Protein AF-A0A1G2EZX6-F1 (afdb_monomer_lite)

Radius of gyration: 21.03 Å; chains: 1; bounding box: 50×41×61 Å

Foldseek 3Di:
DPPDQDDPVLLLVLLLVLQDLLLAPHSVQDDPVQSLGRNQLLSQLLVCLQQNAWKKKFAQCPQPDPVSNVSRIGIFGQGPNDTDGSSLCSCVVNSVSVVVSVVDCVRMDTDDPVRQVVDPSSLSSNLSSLLSSLCSVVVPLLCNVPPQSSVFVSQQSPEPDLFKKKKKFKDAPRDTQFIFIKYFDPVQVVCPPPHHPVVVDDPLACLVDGRIDHRLNRRVVSCVVSVHQLLRIEMEMWMAGSNSHTDEDQDFAQQRLVSLVVCVVSNHFWYWYHYPSDTDIDGSVRNNVNSVCSNVVVDDD

InterPro domains:
  IPR016193 Cytidine deaminase-like [SSF53927] (149-237)
  IPR056238 YunG-like [PF24585] (11-137)

pLDDT: mean 92.95, std 7.67, range [33.09, 98.75]

Sequence (301 aa):
MTQNRIDAGILRGAIERSWCKDTCNEPNKWSKENPAGGQCVPTALVVQDFFGGKIIRLDLSKSANPRIAGVRSHYFNEIGGKRIDFSASQFSQDYFEVQQLLQNSGNVSERSREELFKSENVKARYLMLRLAVARDLSGCNPLFKNAVYRRCLLQAFQSDCEKSKFGCVARRKGREVAAGFNHKLDCFKDWCEPECIRKKITSRTESMIGCCAHAEEVALVSVRDQNIHPAECDFYVAGISENGLVLVKAEPVHSCIRCSTQFLMHHAQRIHVPCDGKWARVLIRDAVRSAKKYALGEKKV

Structure (mmCIF, N/CA/C/O backbone):
data_AF-A0A1G2EZX6-F1
#
_entry.id   AF-A0A1G2EZX6-F1
#
loop_
_atom_site.group_PDB
_atom_site.id
_atom_site.type_symbol
_atom_site.label_atom_id
_atom_site.label_alt_id
_atom_site.label_comp_id
_atom_site.label_asym_id
_atom_site.label_entity_id
_atom_site.label_seq_id
_atom_site.pdbx_PDB_ins_code
_atom_site.Cartn_x
_atom_site.Cartn_y
_atom_site.Cartn_z
_atom_site.occupancy
_atom_site.B_iso_or_equiv
_atom_site.auth_seq_id
_atom_site.auth_comp_id
_atom_site.auth_asym_id
_atom_site.auth_atom_id
_atom_site.pdbx_PDB_model_num
ATOM 1 N N . MET A 1 1 ? -3.968 16.963 -14.919 1.00 33.09 1 MET A N 1
ATOM 2 C CA . MET A 1 1 ? -5.134 16.065 -15.050 1.00 33.09 1 MET A CA 1
ATOM 3 C C . MET A 1 1 ? -5.576 15.696 -13.648 1.00 33.09 1 MET A C 1
ATOM 5 O O . MET A 1 1 ? -4.869 14.958 -12.976 1.00 33.09 1 MET A O 1
ATOM 9 N N . THR A 1 2 ? -6.663 16.293 -13.169 1.00 33.75 2 THR A N 1
ATOM 10 C CA . THR A 1 2 ? -7.310 15.953 -11.897 1.00 33.75 2 THR A CA 1
ATOM 11 C C . THR A 1 2 ? -7.811 14.518 -11.991 1.00 33.75 2 THR A C 1
ATOM 13 O O . THR A 1 2 ? -8.871 14.240 -12.540 1.00 33.75 2 THR A O 1
ATOM 16 N N . GLN A 1 3 ? -6.992 13.575 -11.540 1.00 46.78 3 GLN A N 1
ATOM 17 C CA . GLN A 1 3 ? -7.389 12.180 -11.455 1.00 46.78 3 GLN A CA 1
ATOM 18 C C . GLN A 1 3 ? -8.499 12.117 -10.404 1.00 46.78 3 GLN A C 1
ATOM 20 O O . GLN A 1 3 ? -8.245 12.455 -9.248 1.00 46.78 3 GLN A O 1
ATOM 25 N N . ASN A 1 4 ? -9.728 11.791 -10.829 1.00 55.56 4 ASN A N 1
ATOM 26 C CA . ASN A 1 4 ? -10.910 11.734 -9.967 1.00 55.56 4 ASN A CA 1
ATOM 27 C C . ASN A 1 4 ? -10.549 11.009 -8.665 1.00 55.56 4 ASN A C 1
ATOM 29 O O . ASN A 1 4 ? -10.243 9.811 -8.669 1.00 55.56 4 ASN A O 1
ATOM 33 N N . ARG A 1 5 ? -10.513 11.762 -7.560 1.00 72.75 5 ARG A N 1
ATOM 34 C CA . ARG A 1 5 ? -10.414 11.174 -6.226 1.00 72.75 5 ARG A CA 1
ATOM 35 C C . ARG A 1 5 ? -11.661 10.321 -6.035 1.00 72.75 5 ARG A C 1
ATOM 37 O O . ARG A 1 5 ? -12.751 10.733 -6.427 1.00 72.75 5 ARG A O 1
ATOM 44 N N . ILE A 1 6 ? -11.480 9.122 -5.492 1.00 88.94 6 ILE A N 1
ATOM 45 C CA . ILE A 1 6 ? -12.602 8.238 -5.189 1.00 88.94 6 ILE A CA 1
ATOM 46 C C . ILE A 1 6 ? -13.584 8.961 -4.259 1.00 88.94 6 ILE A C 1
ATOM 48 O O . ILE A 1 6 ? -13.167 9.682 -3.352 1.00 88.94 6 ILE A O 1
ATOM 52 N N . ASP A 1 7 ? -14.880 8.773 -4.489 1.00 93.50 7 ASP A N 1
ATOM 53 C CA . ASP A 1 7 ? -15.899 9.274 -3.576 1.00 93.50 7 ASP A CA 1
ATOM 54 C C . ASP A 1 7 ? -15.781 8.592 -2.199 1.00 93.50 7 ASP A C 1
ATOM 56 O O . ASP A 1 7 ? -15.514 7.389 -2.093 1.00 93.50 7 ASP A O 1
ATOM 60 N N . ALA A 1 8 ? -15.986 9.362 -1.131 1.00 94.00 8 ALA A N 1
ATOM 61 C CA . ALA A 1 8 ? -15.867 8.867 0.237 1.00 94.00 8 ALA A CA 1
ATOM 62 C C . ALA A 1 8 ? -16.911 7.788 0.560 1.00 94.00 8 ALA A C 1
ATOM 64 O O . ALA A 1 8 ? -16.597 6.845 1.286 1.00 94.00 8 ALA A O 1
ATOM 65 N N . GLY A 1 9 ? -18.121 7.887 0.002 1.00 96.44 9 GLY A N 1
ATOM 66 C CA . GLY A 1 9 ? -19.172 6.880 0.135 1.00 96.44 9 GLY A CA 1
ATOM 67 C C . GLY A 1 9 ? -18.819 5.575 -0.577 1.00 96.44 9 GLY A C 1
ATOM 68 O O . GLY A 1 9 ? -18.979 4.502 0.006 1.00 96.44 9 GLY A O 1
ATOM 69 N N . ILE A 1 10 ? -18.255 5.653 -1.788 1.00 96.62 10 ILE A N 1
ATOM 70 C CA . ILE A 1 10 ? -17.751 4.470 -2.510 1.00 96.62 10 ILE A CA 1
ATOM 71 C C . ILE A 1 10 ? -16.652 3.774 -1.699 1.00 96.62 10 ILE A C 1
ATOM 73 O O . ILE A 1 10 ? -16.716 2.557 -1.499 1.00 96.62 10 ILE A O 1
ATOM 77 N N . LEU A 1 11 ? -15.666 4.529 -1.196 1.00 97.56 11 LEU A N 1
ATOM 78 C CA . LEU A 1 11 ? -14.591 3.956 -0.382 1.00 97.56 11 LEU A CA 1
ATOM 79 C C . LEU A 1 11 ? -15.130 3.344 0.916 1.00 97.56 11 LEU A C 1
ATOM 81 O O . LEU A 1 11 ? -14.739 2.232 1.271 1.00 97.56 11 LEU A O 1
ATOM 85 N N . ARG A 1 12 ? -16.042 4.040 1.604 1.00 98.19 12 ARG A N 1
ATOM 86 C CA . ARG A 1 12 ? -16.693 3.537 2.816 1.00 98.19 12 ARG A CA 1
ATOM 87 C C . ARG A 1 12 ? -17.383 2.201 2.555 1.00 98.19 12 ARG A C 1
ATOM 89 O O . ARG A 1 12 ? -17.107 1.241 3.265 1.00 98.19 12 ARG A O 1
ATOM 96 N N . GLY A 1 13 ? -18.204 2.111 1.509 1.00 98.12 13 GLY A N 1
ATOM 97 C CA . GLY A 1 13 ? -18.896 0.870 1.162 1.00 98.12 13 GLY A CA 1
ATOM 98 C C . GLY A 1 13 ? -17.933 -0.276 0.834 1.00 98.12 13 GLY A C 1
ATOM 99 O O . GLY A 1 13 ? -18.172 -1.413 1.235 1.00 98.12 13 GLY A O 1
ATOM 100 N N . ALA A 1 14 ? -16.823 0.008 0.146 1.00 97.88 14 ALA A N 1
ATOM 101 C CA . ALA A 1 14 ? -15.796 -0.995 -0.140 1.00 97.88 14 ALA A CA 1
ATOM 102 C C . ALA A 1 14 ? -15.090 -1.495 1.130 1.00 97.88 14 ALA A C 1
ATOM 104 O O . ALA A 1 14 ? -14.822 -2.691 1.255 1.00 97.88 14 ALA A O 1
ATOM 105 N N . ILE A 1 15 ? -14.811 -0.601 2.084 1.00 98.31 15 ILE A N 1
ATOM 106 C CA . ILE A 1 15 ? -14.248 -0.949 3.395 1.00 98.31 15 ILE A CA 1
ATOM 107 C C . ILE A 1 15 ? -15.229 -1.810 4.193 1.00 98.31 15 ILE A C 1
ATOM 109 O O . ILE A 1 15 ? -14.843 -2.884 4.648 1.00 98.31 15 ILE A O 1
ATOM 113 N N . GLU A 1 16 ? -16.489 -1.387 4.306 1.00 97.88 16 GLU A N 1
ATOM 114 C CA . GLU A 1 16 ? -17.523 -2.098 5.069 1.00 97.88 16 GLU A CA 1
ATOM 115 C C . GLU A 1 16 ? -17.745 -3.525 4.535 1.00 97.88 16 GLU A C 1
ATOM 117 O O . GLU A 1 16 ? -17.804 -4.473 5.316 1.00 97.88 16 GLU A O 1
ATOM 122 N N . ARG A 1 17 ? -17.769 -3.713 3.204 1.00 97.12 17 ARG A N 1
ATOM 123 C CA . ARG A 1 17 ? -17.841 -5.046 2.568 1.00 97.12 17 ARG A CA 1
ATOM 124 C C . ARG A 1 17 ? -16.577 -5.891 2.745 1.00 97.12 17 ARG A C 1
ATOM 126 O O . ARG A 1 17 ? -16.633 -7.109 2.589 1.00 97.12 17 ARG A O 1
ATOM 133 N N . SER A 1 18 ? -15.441 -5.255 3.020 1.00 97.19 18 SER A N 1
ATOM 134 C CA . SER A 1 18 ? -14.137 -5.914 3.153 1.00 97.19 18 SER A CA 1
ATOM 135 C C . SER A 1 18 ? -13.800 -6.316 4.588 1.00 97.19 18 SER A C 1
ATOM 137 O O . SER A 1 18 ? -12.823 -7.037 4.796 1.00 97.19 18 SER A O 1
ATOM 139 N N . TRP A 1 19 ? -14.568 -5.863 5.580 1.00 97.56 19 TRP A N 1
ATOM 140 C CA . TRP A 1 19 ? -14.362 -6.262 6.964 1.00 97.56 19 TRP A CA 1
ATOM 141 C C . TRP A 1 19 ? -14.677 -7.736 7.179 1.00 97.56 19 TRP A C 1
ATOM 143 O O . TRP A 1 19 ? -15.738 -8.242 6.815 1.00 97.56 19 TRP A O 1
ATOM 153 N N . CYS A 1 20 ? -13.767 -8.417 7.860 1.00 94.12 20 CYS A N 1
ATOM 154 C CA . CYS A 1 20 ? -13.985 -9.770 8.337 1.00 94.12 20 CYS A CA 1
ATOM 155 C C . CYS A 1 20 ? -13.292 -9.980 9.684 1.00 94.12 20 CYS A C 1
ATOM 157 O O . CYS A 1 20 ? -12.606 -9.096 10.210 1.00 94.12 20 CYS A O 1
ATOM 159 N N . LYS A 1 21 ? -13.451 -11.188 10.228 1.00 92.69 21 LYS A N 1
ATOM 160 C CA . LYS A 1 21 ? -12.806 -11.614 11.469 1.00 92.69 21 LYS A CA 1
ATOM 161 C C . LYS A 1 21 ? -11.278 -11.453 11.427 1.00 92.69 21 LYS A C 1
ATOM 163 O O . LYS A 1 21 ? -10.696 -11.039 12.424 1.00 92.69 21 LYS A O 1
ATOM 168 N N . ASP A 1 22 ? -10.650 -11.697 10.275 1.00 90.75 22 ASP A N 1
ATOM 169 C CA . ASP A 1 22 ? -9.189 -11.634 10.122 1.00 90.75 22 ASP A CA 1
ATOM 170 C C . ASP A 1 22 ? -8.650 -10.196 10.087 1.00 90.75 22 ASP A C 1
ATOM 172 O O . ASP A 1 22 ? -7.494 -9.959 10.426 1.00 90.75 22 ASP A O 1
ATOM 1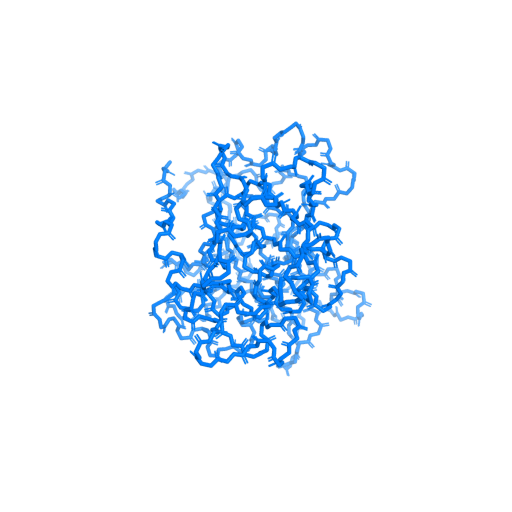76 N N . THR A 1 23 ? -9.470 -9.203 9.722 1.00 91.06 23 THR A N 1
ATOM 177 C CA . THR A 1 23 ? -9.058 -7.787 9.725 1.00 91.06 23 THR A CA 1
ATOM 178 C C . THR A 1 23 ? -9.261 -7.109 11.088 1.00 91.06 23 THR A C 1
ATOM 180 O O . THR A 1 23 ? -8.803 -5.983 11.300 1.00 91.06 23 THR A O 1
ATOM 183 N N . CYS A 1 24 ? -9.891 -7.792 12.046 1.00 89.25 24 CYS A N 1
ATOM 184 C CA . CYS A 1 24 ? -10.220 -7.271 13.371 1.00 89.25 24 CYS A CA 1
ATOM 185 C C . CYS A 1 24 ? -9.085 -7.476 14.396 1.00 89.25 24 CYS A C 1
ATOM 187 O O . CYS A 1 24 ? -8.390 -8.488 14.370 1.00 89.25 24 CYS A O 1
ATOM 189 N N . ASN A 1 25 ? -8.885 -6.514 15.312 1.00 80.19 25 ASN A N 1
ATOM 190 C CA . ASN A 1 25 ? -7.863 -6.598 16.373 1.00 80.19 25 ASN A CA 1
ATOM 191 C C . ASN A 1 25 ? -8.095 -7.755 17.352 1.00 80.19 25 ASN A C 1
ATOM 193 O O . ASN A 1 25 ? -7.145 -8.357 17.841 1.00 80.19 25 ASN A O 1
ATOM 197 N N . GLU A 1 26 ? -9.358 -8.038 17.651 1.00 81.81 26 GLU A N 1
ATOM 198 C CA . GLU A 1 26 ? -9.761 -9.094 18.568 1.00 81.81 26 GLU A CA 1
ATOM 199 C C . GLU A 1 26 ? -10.948 -9.825 17.937 1.00 81.81 26 GLU A C 1
ATOM 201 O O . GLU A 1 26 ? -12.039 -9.262 17.855 1.00 81.81 26 GLU A O 1
ATOM 206 N N . PRO A 1 27 ? -10.765 -11.062 17.453 1.00 78.25 27 PRO A N 1
ATOM 207 C CA . PRO A 1 27 ? -11.778 -11.751 16.657 1.00 78.25 27 PRO A CA 1
ATOM 208 C C . PRO A 1 27 ? -13.147 -11.953 17.332 1.00 78.25 27 PRO A C 1
ATOM 210 O O . PRO A 1 27 ? -14.116 -12.258 16.644 1.00 78.25 27 PRO A O 1
ATOM 213 N N . ASN A 1 28 ? -13.225 -11.822 18.658 1.00 80.69 28 ASN A N 1
ATOM 214 C CA . ASN A 1 28 ? -14.454 -11.845 19.459 1.00 80.69 28 ASN A CA 1
ATOM 215 C C . ASN A 1 28 ? -15.225 -10.510 19.444 1.00 80.69 28 ASN A C 1
ATOM 217 O O . ASN A 1 28 ? -16.408 -10.506 19.766 1.00 80.69 28 ASN A O 1
ATOM 221 N N . LYS A 1 29 ? -14.588 -9.390 19.073 1.00 81.81 29 LYS A N 1
ATOM 222 C CA . LYS A 1 29 ? -15.249 -8.085 18.891 1.00 81.81 29 LYS A CA 1
ATOM 223 C C . LYS A 1 29 ? -16.005 -7.989 17.565 1.00 81.81 29 LYS A C 1
ATOM 225 O O . LYS A 1 29 ? -16.842 -7.107 17.416 1.00 81.81 29 LYS A O 1
ATOM 230 N N . TRP A 1 30 ? -15.706 -8.869 16.610 1.00 90.38 30 TRP A N 1
ATOM 231 C CA . TRP A 1 30 ? -16.357 -8.912 15.304 1.00 90.38 30 TRP A CA 1
ATOM 232 C C . TRP A 1 30 ? -17.530 -9.897 15.303 1.00 90.38 30 TRP A C 1
ATOM 234 O O . TRP A 1 30 ? -17.371 -11.061 15.675 1.00 90.38 30 TRP A O 1
ATOM 244 N N . SER A 1 31 ? -18.688 -9.457 14.811 1.00 89.88 31 SER A N 1
ATOM 245 C CA . SER A 1 31 ? -19.823 -10.331 14.496 1.00 89.88 31 SER A CA 1
ATOM 246 C C . SER A 1 31 ? -20.527 -9.865 13.219 1.00 89.88 31 SER A C 1
ATOM 248 O O . SER A 1 31 ? -20.201 -8.810 12.673 1.00 89.88 31 SER A O 1
ATOM 250 N N . LYS A 1 32 ? -21.500 -10.639 12.721 1.00 89.56 32 LYS A N 1
ATOM 251 C CA . LYS A 1 32 ? -22.308 -10.215 11.563 1.00 89.56 32 LYS A CA 1
ATOM 252 C C . LYS A 1 32 ? -23.188 -9.007 11.897 1.00 89.56 32 LYS A C 1
ATOM 254 O O . LYS A 1 32 ? -23.467 -8.194 11.025 1.00 89.56 32 LYS A O 1
ATOM 259 N N . GLU A 1 33 ? -23.590 -8.895 13.155 1.00 91.12 33 GLU A N 1
ATOM 260 C CA . GLU A 1 33 ? -24.418 -7.825 13.707 1.00 91.12 33 GLU A CA 1
ATOM 261 C C . GLU A 1 33 ? -23.582 -6.574 14.025 1.00 91.12 33 GLU A C 1
ATOM 263 O O . GLU A 1 33 ? -24.100 -5.463 13.962 1.00 91.12 33 GLU A O 1
ATOM 268 N N . ASN A 1 34 ? -22.283 -6.738 14.315 1.00 93.19 34 ASN A N 1
ATOM 269 C CA . ASN A 1 34 ? -21.327 -5.642 14.495 1.00 93.19 34 ASN A CA 1
ATOM 270 C C . ASN A 1 34 ? -20.020 -5.875 13.704 1.00 93.19 34 ASN A C 1
ATOM 272 O O . ASN A 1 34 ? -18.976 -6.195 14.287 1.00 93.19 34 ASN A O 1
ATOM 276 N N . PRO A 1 35 ? -20.034 -5.696 12.369 1.00 95.06 35 PRO A N 1
ATOM 277 C CA . PRO A 1 35 ? -18.859 -5.942 11.534 1.00 95.06 35 PRO A CA 1
ATOM 278 C C . PRO A 1 35 ? -17.753 -4.886 11.703 1.00 95.06 35 PRO A C 1
ATOM 280 O O . PRO A 1 35 ? -16.605 -5.148 11.340 1.00 95.06 35 PRO A O 1
ATOM 283 N N . ALA A 1 36 ? -18.076 -3.716 12.266 1.00 95.25 36 ALA A N 1
ATOM 284 C CA . ALA A 1 36 ? -17.130 -2.631 12.534 1.00 95.25 36 ALA A CA 1
ATOM 285 C C . ALA A 1 36 ? -16.290 -2.861 13.805 1.00 95.25 36 ALA A C 1
ATOM 287 O O . ALA A 1 36 ? -15.245 -2.225 13.979 1.00 95.25 36 ALA A O 1
ATOM 288 N N . GLY A 1 37 ? -16.722 -3.770 14.687 1.00 94.12 37 GLY A N 1
ATOM 289 C CA . GLY A 1 37 ? -16.044 -4.074 15.942 1.00 94.12 37 GLY A CA 1
ATOM 290 C C . GLY A 1 37 ? -14.575 -4.435 15.731 1.00 94.12 37 GLY A C 1
ATOM 291 O O . GLY A 1 37 ? -14.247 -5.381 15.017 1.00 94.12 37 GLY A O 1
ATOM 292 N N . GLY A 1 38 ? -13.675 -3.647 16.331 1.00 93.25 38 GLY A N 1
ATOM 293 C CA . GLY A 1 38 ? -12.222 -3.846 16.260 1.00 93.25 38 GLY A CA 1
ATOM 294 C C . GLY A 1 38 ? -11.573 -3.540 14.900 1.00 93.25 38 GLY A C 1
ATOM 295 O O . GLY A 1 38 ? -10.405 -3.890 14.695 1.00 93.25 38 GLY A O 1
ATOM 296 N N . GLN A 1 39 ? -12.287 -2.863 13.991 1.00 96.69 39 GLN A N 1
ATOM 297 C CA . GLN A 1 39 ? -11.795 -2.472 12.661 1.00 96.69 39 GLN A CA 1
ATOM 298 C C . GLN A 1 39 ? -11.186 -1.060 12.608 1.00 96.69 39 GLN A C 1
ATOM 300 O O . GLN A 1 39 ? -10.676 -0.662 11.559 1.00 96.69 39 GLN A O 1
ATOM 305 N N . CYS A 1 40 ? -11.225 -0.290 13.701 1.00 96.94 40 CYS A N 1
ATOM 306 C CA . CYS A 1 40 ? -10.901 1.143 13.697 1.00 96.94 40 CYS A CA 1
ATOM 307 C C . CYS A 1 40 ? -9.494 1.467 13.164 1.00 96.94 40 CYS A C 1
ATOM 309 O O . CYS A 1 40 ? -9.347 2.261 12.239 1.00 96.94 40 CYS A O 1
ATOM 311 N N . VAL A 1 41 ? -8.456 0.789 13.667 1.00 97.88 41 VAL A N 1
ATOM 312 C CA . VAL A 1 41 ? -7.060 1.023 13.253 1.00 97.88 41 VAL A CA 1
ATOM 313 C C . VAL A 1 41 ? -6.819 0.732 11.760 1.00 97.88 41 VAL A C 1
ATOM 315 O O . VAL A 1 41 ? -6.383 1.641 11.052 1.00 97.88 41 VAL A O 1
ATOM 318 N N . PRO A 1 42 ? -7.080 -0.486 11.232 1.00 97.94 42 PRO A N 1
ATOM 319 C CA . PRO A 1 42 ? -6.841 -0.764 9.817 1.00 97.94 42 PRO A CA 1
ATOM 320 C C . PRO A 1 42 ? -7.736 0.090 8.913 1.00 97.94 42 PRO A C 1
ATOM 322 O O . PRO A 1 42 ? -7.279 0.514 7.855 1.00 97.94 42 PRO A O 1
ATOM 325 N N . THR A 1 43 ? -8.962 0.412 9.339 1.00 98.56 43 THR A N 1
ATOM 326 C CA . THR A 1 43 ? -9.848 1.325 8.602 1.00 98.56 43 THR A CA 1
ATOM 327 C C . THR A 1 43 ? -9.232 2.714 8.483 1.00 98.56 43 THR A C 1
ATOM 329 O O . THR A 1 43 ? -9.122 3.224 7.370 1.00 98.56 43 THR A O 1
ATOM 332 N N . ALA A 1 44 ? -8.749 3.298 9.584 1.00 98.50 44 ALA A N 1
ATOM 333 C CA . ALA A 1 44 ? -8.133 4.623 9.564 1.00 98.50 44 ALA A CA 1
ATOM 334 C C . ALA A 1 44 ? -6.873 4.678 8.680 1.00 98.50 44 ALA A C 1
ATOM 336 O O . ALA A 1 44 ? -6.643 5.656 7.966 1.00 98.50 44 ALA A O 1
ATOM 337 N N . LEU A 1 45 ? -6.078 3.602 8.673 1.00 98.12 45 LEU A N 1
ATOM 338 C CA . LEU A 1 45 ? -4.896 3.468 7.815 1.00 98.12 45 LEU A CA 1
ATOM 339 C C . LEU A 1 45 ? -5.252 3.361 6.325 1.00 98.12 45 LEU A C 1
ATOM 341 O O . LEU A 1 45 ? -4.570 3.967 5.495 1.00 98.12 45 LEU A O 1
ATOM 345 N N . VAL A 1 46 ? -6.311 2.615 5.985 1.00 98.06 46 VAL A N 1
ATOM 346 C CA . VAL A 1 46 ? -6.815 2.521 4.607 1.00 98.06 46 VAL A CA 1
ATOM 347 C C . VAL A 1 46 ? -7.380 3.864 4.162 1.00 98.06 46 VAL A C 1
ATOM 349 O O . VAL A 1 46 ? -7.008 4.333 3.098 1.00 98.06 46 VAL A O 1
ATOM 352 N N . VAL A 1 47 ? -8.207 4.533 4.967 1.00 97.75 47 VAL A N 1
ATOM 353 C CA . VAL A 1 47 ? -8.738 5.871 4.644 1.00 97.75 47 VAL A CA 1
ATOM 354 C C . VAL A 1 47 ? -7.601 6.867 4.380 1.00 97.75 47 VAL A C 1
ATOM 356 O O . VAL A 1 47 ? -7.643 7.609 3.395 1.00 97.75 47 VAL A O 1
ATOM 359 N N . GLN A 1 48 ? -6.538 6.821 5.189 1.00 95.69 48 GLN A N 1
ATOM 360 C CA . GLN A 1 48 ? -5.358 7.665 5.005 1.00 95.69 48 GLN A CA 1
ATOM 361 C C . GLN A 1 48 ? -4.609 7.380 3.687 1.00 95.69 48 GLN A C 1
ATOM 363 O O . GLN A 1 48 ? -3.986 8.289 3.146 1.00 95.69 48 GLN A O 1
ATOM 368 N N . ASP A 1 49 ? -4.660 6.163 3.126 1.00 95.31 49 ASP A N 1
ATOM 369 C CA . ASP A 1 49 ? -4.070 5.881 1.802 1.00 95.31 49 ASP A CA 1
ATOM 370 C C . ASP A 1 49 ? -4.780 6.613 0.654 1.00 95.31 49 ASP A C 1
ATOM 372 O O . ASP A 1 49 ? -4.155 6.862 -0.374 1.00 95.31 49 ASP A O 1
ATOM 376 N N . PHE A 1 50 ? -6.073 6.915 0.798 1.00 95.12 50 PHE A N 1
ATOM 377 C CA . PHE A 1 50 ? -6.879 7.532 -0.262 1.00 95.12 50 PHE A CA 1
ATOM 378 C C . PHE A 1 50 ? -6.999 9.048 -0.110 1.00 95.12 50 PHE A C 1
ATOM 380 O O . PHE A 1 50 ? -7.056 9.769 -1.107 1.00 95.12 50 PHE A O 1
ATOM 387 N N . PHE A 1 51 ? -7.054 9.537 1.130 1.00 94.19 51 PHE A N 1
ATOM 388 C CA . PHE A 1 51 ? -7.345 10.943 1.413 1.00 94.19 51 PHE A CA 1
ATOM 389 C C . PHE A 1 51 ? -6.238 11.668 2.182 1.00 94.19 51 PHE A C 1
ATOM 391 O O . PHE A 1 51 ? -6.330 12.882 2.370 1.00 94.19 51 PHE A O 1
ATOM 398 N N . GLY A 1 52 ? -5.186 10.962 2.606 1.00 92.31 52 GLY A N 1
ATOM 399 C CA . GLY A 1 52 ? -4.178 11.513 3.506 1.00 92.31 52 GLY A CA 1
ATOM 400 C C . GLY A 1 52 ? -4.784 11.875 4.863 1.00 92.31 52 GLY A C 1
ATOM 401 O O . GLY A 1 52 ? -5.630 11.154 5.392 1.00 92.31 52 GLY A O 1
ATOM 402 N N . GLY A 1 53 ? -4.353 13.004 5.423 1.00 93.75 53 GLY A N 1
ATOM 403 C CA . GLY A 1 53 ? -4.826 13.489 6.718 1.00 93.75 53 GLY A CA 1
ATOM 404 C C . GLY A 1 53 ? -4.181 12.787 7.912 1.00 93.75 53 GLY A C 1
ATOM 405 O O . GLY A 1 53 ? -3.284 11.948 7.775 1.00 93.75 53 GLY A O 1
ATOM 406 N N . LYS A 1 54 ? -4.640 13.172 9.099 1.00 97.50 54 LYS A N 1
ATOM 407 C CA . LYS A 1 54 ? -4.116 12.713 10.387 1.00 97.50 54 LYS A CA 1
ATOM 408 C C . LYS A 1 54 ? -4.888 11.493 10.868 1.00 97.50 54 LYS A C 1
ATOM 410 O O . LYS A 1 54 ? -6.084 11.382 10.597 1.00 97.50 54 LYS A O 1
ATOM 415 N N . ILE A 1 55 ? -4.226 10.599 11.597 1.00 98.44 55 ILE A N 1
ATOM 416 C CA . ILE A 1 55 ? -4.904 9.543 12.356 1.00 98.44 55 ILE A CA 1
ATOM 417 C C . ILE A 1 55 ? -5.025 10.022 13.798 1.00 98.44 55 ILE A C 1
ATOM 419 O O . ILE A 1 55 ? -4.038 10.391 14.431 1.00 98.44 55 ILE A O 1
ATOM 423 N N . ILE A 1 56 ? -6.245 10.009 14.313 1.00 98.44 56 ILE A N 1
ATOM 424 C CA . ILE A 1 56 ? -6.583 10.467 15.652 1.00 98.44 56 ILE A CA 1
ATOM 425 C C . ILE A 1 56 ? -6.934 9.257 16.507 1.00 98.44 56 ILE A C 1
ATOM 427 O O . ILE A 1 56 ? -7.751 8.428 16.109 1.00 98.44 56 ILE A O 1
ATOM 431 N N . ARG A 1 57 ? -6.324 9.168 17.689 1.00 98.25 57 ARG A N 1
ATOM 432 C CA . ARG A 1 57 ? -6.661 8.223 18.752 1.00 98.25 57 ARG A CA 1
ATOM 433 C C . ARG A 1 57 ? -7.514 8.925 19.800 1.00 98.25 57 ARG A C 1
ATOM 435 O O . ARG A 1 57 ? -7.071 9.899 20.405 1.00 98.25 57 ARG A O 1
ATOM 442 N N . LEU A 1 58 ? -8.679 8.356 20.071 1.00 97.75 58 LEU A N 1
ATOM 443 C CA . LEU A 1 58 ? -9.520 8.665 21.218 1.00 97.75 58 LEU A CA 1
ATOM 444 C C . LEU A 1 58 ? -9.296 7.615 22.308 1.00 97.75 58 LEU A C 1
ATOM 446 O O . LEU A 1 58 ? -9.453 6.417 22.064 1.00 97.75 58 LEU A O 1
ATOM 450 N N . ASP A 1 59 ? -8.936 8.058 23.505 1.00 97.06 59 ASP A N 1
ATOM 451 C CA . ASP A 1 59 ? -8.891 7.217 24.692 1.00 97.06 59 ASP A CA 1
ATOM 452 C C . ASP A 1 59 ? -10.302 6.993 25.239 1.00 97.06 59 ASP A C 1
ATOM 454 O O . ASP A 1 59 ? -11.031 7.940 25.527 1.00 97.06 59 ASP A O 1
ATOM 458 N N . LEU A 1 60 ? -10.683 5.725 25.365 1.00 95.62 60 LEU A N 1
ATOM 459 C CA . LEU A 1 60 ? -11.989 5.304 25.868 1.00 95.62 60 LEU A CA 1
ATOM 460 C C . LEU A 1 60 ? -11.899 4.685 27.264 1.00 95.62 60 LEU A C 1
ATOM 462 O O . LEU A 1 60 ? -12.928 4.412 27.872 1.00 95.62 60 LEU A O 1
ATOM 466 N N . SER A 1 61 ? -10.690 4.469 27.791 1.00 93.81 61 SER A N 1
ATOM 467 C CA . SER A 1 61 ? -10.465 3.704 29.025 1.00 93.81 61 SER A CA 1
ATOM 468 C C . SER A 1 61 ? -11.085 4.325 30.280 1.00 93.81 61 SER A C 1
ATOM 470 O O . SER A 1 61 ? -11.314 3.615 31.253 1.00 93.81 61 SER A O 1
ATOM 472 N N . LYS A 1 62 ? -11.376 5.631 30.252 1.00 88.94 62 LYS A N 1
ATOM 473 C CA . LYS A 1 62 ? -11.995 6.384 31.355 1.00 88.94 62 LYS A CA 1
ATOM 474 C C . LYS A 1 62 ? -13.516 6.535 31.229 1.00 88.94 62 LYS A C 1
ATOM 476 O O . LYS A 1 62 ? -14.110 7.283 31.998 1.00 88.94 62 LYS A O 1
ATOM 481 N N . SER A 1 63 ? -14.140 5.883 30.249 1.00 92.19 63 SER A N 1
ATOM 482 C CA . SER A 1 63 ? -15.599 5.864 30.119 1.00 92.19 63 SER A CA 1
ATOM 483 C C . SER A 1 63 ? -16.246 5.238 31.357 1.00 92.19 63 SER A C 1
ATOM 485 O O . SER A 1 63 ? -15.748 4.248 31.892 1.00 92.19 63 SER A O 1
ATOM 487 N N . ALA A 1 64 ? -17.368 5.811 31.798 1.00 91.62 64 ALA A N 1
ATOM 488 C CA . ALA A 1 64 ? -18.164 5.247 32.885 1.00 91.62 64 ALA A CA 1
ATOM 489 C C . ALA A 1 64 ? -18.928 3.985 32.443 1.00 91.62 64 ALA A C 1
ATOM 491 O O . ALA A 1 64 ? -19.271 3.152 33.280 1.00 91.62 64 ALA A O 1
ATOM 492 N N . ASN A 1 65 ? -19.173 3.820 31.141 1.00 92.62 65 ASN A N 1
ATOM 493 C CA . ASN A 1 65 ? -19.775 2.630 30.560 1.00 92.62 65 ASN A CA 1
ATOM 494 C C . ASN A 1 65 ? -18.727 1.526 30.341 1.00 92.62 65 ASN A C 1
ATOM 496 O O . ASN A 1 65 ? -17.836 1.662 29.493 1.00 92.62 65 ASN A O 1
ATOM 500 N N . PRO A 1 66 ? -18.849 0.378 31.036 1.00 91.06 66 PRO A N 1
ATOM 501 C CA . PRO A 1 66 ? -17.879 -0.709 30.931 1.00 91.06 66 PRO A CA 1
ATOM 502 C C . PRO A 1 66 ? -17.720 -1.264 29.510 1.00 91.06 66 PRO A C 1
ATOM 504 O O . PRO A 1 66 ? -16.639 -1.743 29.163 1.00 91.06 66 PRO A O 1
ATOM 507 N N . ARG A 1 67 ? -18.764 -1.185 28.666 1.00 88.94 67 ARG A N 1
ATOM 508 C CA . ARG A 1 67 ? -18.692 -1.646 27.270 1.00 88.94 67 ARG A CA 1
ATOM 509 C C . ARG A 1 67 ? -17.748 -0.777 26.448 1.00 88.94 67 ARG A C 1
ATOM 511 O O . ARG A 1 67 ? -16.938 -1.309 25.694 1.00 88.94 67 ARG A O 1
ATOM 518 N N . ILE A 1 68 ? -17.807 0.541 26.633 1.00 92.19 68 ILE A N 1
ATOM 519 C CA . ILE A 1 68 ? -16.929 1.498 25.953 1.00 92.19 68 ILE A CA 1
ATOM 520 C C . ILE A 1 68 ? -15.519 1.441 26.548 1.00 92.19 68 ILE A C 1
ATOM 522 O O . ILE A 1 68 ? -14.543 1.339 25.799 1.00 92.19 68 ILE A O 1
ATOM 526 N N . ALA A 1 69 ? -15.397 1.421 27.879 1.00 92.50 69 ALA A N 1
ATOM 527 C CA . ALA A 1 69 ? -14.107 1.310 28.561 1.00 92.50 69 ALA A CA 1
ATOM 528 C C . ALA A 1 69 ? -13.328 0.049 28.142 1.00 92.50 69 ALA A C 1
ATOM 530 O O . ALA A 1 69 ? -12.118 0.112 27.907 1.00 92.50 69 ALA A O 1
ATOM 531 N N . GLY A 1 70 ? -14.026 -1.076 27.939 1.00 89.69 70 GLY A N 1
ATOM 532 C CA . GLY A 1 70 ? -13.453 -2.334 27.449 1.00 89.69 70 GLY A CA 1
ATOM 533 C C . GLY A 1 70 ? -12.860 -2.271 26.031 1.00 89.69 70 GLY A C 1
ATOM 534 O O . GLY A 1 70 ? -12.009 -3.092 25.677 1.00 89.69 70 GLY A O 1
ATOM 535 N N . VAL A 1 71 ? -13.236 -1.282 25.210 1.00 90.69 71 VAL A N 1
ATOM 536 C CA . VAL A 1 71 ? -12.618 -1.045 23.889 1.00 90.69 71 VAL A CA 1
ATOM 537 C C . VAL A 1 71 ? -11.244 -0.378 24.023 1.00 90.69 71 VAL A C 1
ATOM 539 O O . VAL A 1 71 ? -10.387 -0.569 23.160 1.00 90.69 71 VAL A O 1
ATOM 542 N N . ARG A 1 72 ? -10.998 0.335 25.132 1.00 93.25 72 ARG A N 1
ATOM 543 C CA . ARG A 1 72 ? -9.768 1.068 25.498 1.00 93.25 72 ARG A CA 1
ATOM 544 C C . ARG A 1 72 ? -9.431 2.265 24.612 1.00 93.25 72 ARG A C 1
ATOM 546 O O . ARG A 1 72 ? -9.083 3.317 25.136 1.00 93.25 72 ARG A O 1
ATOM 553 N N . SER A 1 73 ? -9.512 2.138 23.292 1.00 95.31 73 SER A N 1
ATOM 554 C CA . SER A 1 73 ? -9.247 3.249 22.375 1.00 95.31 73 SER A CA 1
ATOM 555 C C . SER A 1 73 ? -9.909 3.084 21.018 1.00 95.31 73 SER A C 1
ATOM 557 O O . SER A 1 73 ? -10.042 1.970 20.514 1.00 95.31 73 SER A O 1
ATOM 559 N N . HIS A 1 74 ? -10.234 4.215 20.401 1.00 96.94 74 HIS A N 1
ATOM 560 C CA . HIS A 1 74 ? -10.793 4.305 19.059 1.00 96.94 74 HIS A CA 1
ATOM 561 C C . HIS A 1 74 ? -9.904 5.127 18.130 1.00 96.94 74 HIS A C 1
ATOM 563 O O . HIS A 1 74 ? -9.216 6.036 18.585 1.00 96.94 74 HIS A O 1
ATOM 569 N N . TYR A 1 75 ? -9.922 4.807 16.838 1.00 98.12 75 TYR A N 1
ATOM 570 C CA . TYR A 1 75 ? -9.091 5.448 15.824 1.00 98.12 75 TYR A CA 1
ATOM 571 C C . TYR A 1 75 ? -9.934 5.878 14.629 1.00 98.12 75 TYR A C 1
ATOM 573 O O . TYR A 1 75 ? -10.736 5.097 14.122 1.00 98.12 75 TYR A O 1
ATOM 581 N N . PHE A 1 76 ? -9.723 7.106 14.171 1.00 98.31 76 PHE A N 1
ATOM 582 C CA . PHE A 1 76 ? -10.394 7.693 13.010 1.00 98.31 76 PHE A CA 1
ATOM 583 C C . PHE A 1 76 ? -9.476 8.719 12.336 1.00 98.31 76 PHE A C 1
ATOM 585 O O . PHE A 1 76 ? -8.350 8.937 12.787 1.00 98.31 76 PHE A O 1
ATOM 592 N N . ASN A 1 77 ? -9.928 9.347 11.252 1.00 98.44 77 ASN A N 1
ATOM 593 C CA . ASN A 1 77 ? -9.132 10.322 10.514 1.00 98.44 77 ASN A CA 1
ATOM 594 C C . ASN A 1 77 ? -9.628 11.754 10.717 1.00 98.44 77 ASN A C 1
ATOM 596 O O . ASN A 1 77 ? -10.826 12.003 10.853 1.00 98.44 77 ASN A O 1
ATOM 600 N N . GLU A 1 78 ? -8.701 12.704 10.643 1.00 97.81 78 GLU A N 1
ATOM 601 C CA . GLU A 1 78 ? -8.998 14.119 10.436 1.00 97.81 78 GLU A CA 1
ATOM 602 C C . GLU A 1 78 ? -8.421 14.556 9.086 1.00 97.81 78 GLU A C 1
ATOM 604 O O . GLU A 1 78 ? -7.211 14.495 8.853 1.00 97.81 78 GLU A O 1
ATOM 609 N N . ILE A 1 79 ? -9.299 14.966 8.171 1.00 95.56 79 ILE A N 1
ATOM 610 C CA . ILE A 1 79 ? -8.952 15.325 6.794 1.00 95.56 79 ILE A CA 1
ATOM 611 C C . ILE A 1 79 ? -9.507 16.719 6.518 1.00 95.56 79 ILE A C 1
ATOM 613 O O . ILE A 1 79 ? -10.720 16.927 6.537 1.00 95.56 79 ILE A O 1
ATOM 617 N N . GLY A 1 80 ? -8.619 17.692 6.293 1.00 93.06 80 GLY A N 1
ATOM 618 C CA . GLY A 1 80 ? -9.013 19.091 6.080 1.00 93.06 80 GLY A CA 1
ATOM 619 C C . GLY A 1 80 ? -9.826 19.671 7.245 1.00 93.06 80 GLY A C 1
ATOM 620 O O . GLY A 1 80 ? -10.814 20.360 7.010 1.00 93.06 80 GLY A O 1
ATOM 621 N N . GLY A 1 81 ? -9.471 19.316 8.485 1.00 93.25 81 GLY A N 1
ATOM 622 C CA . GLY A 1 81 ? -10.186 19.731 9.699 1.00 93.25 81 GLY A CA 1
ATOM 623 C C . GLY A 1 81 ? -11.532 19.033 9.931 1.00 93.25 81 GLY A C 1
ATOM 624 O O . GLY A 1 81 ? -12.242 19.377 10.870 1.00 93.25 81 GLY A O 1
ATOM 625 N N . LYS A 1 82 ? -11.914 18.059 9.093 1.00 95.19 82 LYS A N 1
ATOM 626 C CA . LYS A 1 82 ? -13.152 17.286 9.255 1.00 95.19 82 LYS A CA 1
ATOM 627 C C . LYS A 1 82 ? -12.857 15.882 9.762 1.00 95.19 82 LYS A C 1
ATOM 629 O O . LYS A 1 82 ? -11.990 15.189 9.229 1.00 95.19 82 LYS A O 1
ATOM 634 N N . ARG A 1 83 ? -13.643 15.439 10.744 1.00 95.94 83 ARG A N 1
ATOM 635 C CA . ARG A 1 83 ? -13.622 14.060 11.240 1.00 95.94 83 ARG A CA 1
ATOM 636 C C . ARG A 1 83 ? -14.219 13.107 10.206 1.00 95.94 83 ARG A C 1
ATOM 638 O O . ARG A 1 83 ? -15.378 13.261 9.826 1.00 95.94 83 ARG A O 1
ATOM 645 N N . ILE A 1 84 ? -13.462 12.080 9.839 1.00 97.12 84 ILE A N 1
ATOM 646 C CA . ILE A 1 84 ? -13.903 10.956 9.012 1.00 97.12 84 ILE A CA 1
ATOM 647 C C . ILE A 1 84 ? -13.721 9.671 9.819 1.00 97.12 84 ILE A C 1
ATOM 649 O O . ILE A 1 84 ? -12.600 9.253 10.097 1.00 97.12 84 ILE A O 1
ATOM 653 N N . ASP A 1 85 ? -14.834 9.048 10.199 1.00 97.62 85 ASP A N 1
ATOM 654 C CA . ASP A 1 85 ? -14.850 7.806 10.973 1.00 97.62 85 ASP A CA 1
ATOM 655 C C . ASP A 1 85 ? -15.776 6.788 10.309 1.00 97.62 85 ASP A C 1
ATOM 657 O O . ASP A 1 85 ? -16.988 6.772 10.529 1.00 97.62 85 ASP A O 1
ATOM 661 N N . PHE A 1 86 ? -15.199 5.938 9.464 1.00 98.06 86 PHE A N 1
ATOM 662 C CA . PHE A 1 86 ? -15.949 4.875 8.794 1.00 98.06 86 PHE A CA 1
ATOM 663 C C . PHE A 1 86 ? -16.241 3.684 9.705 1.00 98.06 86 PHE A C 1
ATOM 665 O O . PHE A 1 86 ? -17.061 2.855 9.349 1.00 98.06 86 PHE A O 1
ATOM 672 N N . SER A 1 87 ? -15.630 3.619 10.889 1.00 97.25 87 SER A N 1
ATOM 673 C CA . SER A 1 87 ? -15.827 2.557 11.883 1.00 97.25 87 SER A CA 1
ATOM 674 C C . SER A 1 87 ? -16.715 2.979 13.060 1.00 97.25 87 SER A C 1
ATOM 676 O O . SER A 1 87 ? -16.850 2.231 14.028 1.00 97.25 87 SER A O 1
ATOM 678 N N . ALA A 1 88 ? -17.346 4.156 12.985 1.00 96.19 88 ALA A N 1
ATOM 679 C CA . ALA A 1 88 ? -18.163 4.727 14.057 1.00 96.19 88 ALA A CA 1
ATOM 680 C C . ALA A 1 88 ? -19.319 3.808 14.489 1.00 96.19 88 ALA A C 1
ATOM 682 O O . ALA A 1 88 ? -19.705 3.782 15.660 1.00 96.19 88 ALA A O 1
ATOM 683 N N . SER A 1 89 ? -19.848 3.022 13.545 1.00 95.12 89 SER A N 1
ATOM 684 C CA . SER A 1 89 ? -20.936 2.067 13.767 1.00 95.12 89 SER A CA 1
ATOM 685 C C . SER A 1 89 ? -20.589 0.965 14.771 1.00 95.12 89 SER A C 1
ATOM 687 O O . SER A 1 89 ? -21.514 0.359 15.309 1.00 95.12 89 SER A O 1
ATOM 689 N N . GLN A 1 90 ? -19.309 0.763 15.118 1.00 94.00 90 GLN A N 1
ATOM 690 C CA . GLN A 1 90 ? -18.926 -0.203 16.154 1.00 94.00 90 GLN A CA 1
ATOM 691 C C . GLN A 1 90 ? -19.556 0.093 17.519 1.00 94.00 90 GLN A C 1
ATOM 693 O O . GLN A 1 90 ? -19.684 -0.817 18.334 1.00 94.00 90 GLN A O 1
ATOM 698 N N . PHE A 1 91 ? -19.922 1.357 17.759 1.00 93.94 91 PHE A N 1
ATOM 699 C CA . PHE A 1 91 ? -20.531 1.800 19.006 1.00 93.94 91 PHE A CA 1
ATOM 700 C C . PHE A 1 91 ? -22.053 1.826 18.945 1.00 93.94 91 PHE A C 1
ATOM 702 O O . PHE A 1 91 ? -22.667 1.704 19.988 1.00 93.94 91 PHE A O 1
ATOM 709 N N . SER A 1 92 ? -22.670 1.935 17.762 1.00 89.50 92 SER A N 1
ATOM 710 C CA . SER A 1 92 ? -24.131 1.908 17.571 1.00 89.50 92 SER A CA 1
ATOM 711 C C . SER A 1 92 ? -24.911 2.648 18.680 1.00 89.50 92 SER A C 1
ATOM 713 O O . SER A 1 92 ? -24.956 3.876 18.675 1.00 89.50 92 SER A O 1
ATOM 715 N N . GLN A 1 93 ? -25.479 1.920 19.649 1.00 88.38 93 GLN A N 1
ATOM 716 C CA . GLN A 1 93 ? -26.260 2.458 20.773 1.00 88.38 93 GLN A CA 1
ATOM 717 C C . GLN A 1 93 ? -25.434 3.322 21.746 1.00 88.38 93 GLN A C 1
ATOM 719 O O . GLN A 1 93 ? -25.958 4.260 22.336 1.00 88.38 93 GLN A O 1
ATOM 724 N N . ASP A 1 94 ? -24.137 3.051 21.862 1.00 91.06 94 ASP A N 1
ATOM 725 C CA . ASP A 1 94 ? -23.185 3.724 22.748 1.00 91.06 94 ASP A CA 1
ATOM 726 C C . ASP A 1 94 ? -22.531 4.965 22.089 1.00 91.06 94 ASP A C 1
ATOM 728 O O . ASP A 1 94 ? -21.653 5.610 22.667 1.00 91.06 94 ASP A O 1
ATOM 732 N N . TYR A 1 95 ? -22.933 5.333 20.862 1.00 90.31 95 TYR A N 1
ATOM 733 C CA . TYR A 1 95 ? -22.272 6.398 20.093 1.00 90.31 95 TYR A CA 1
ATOM 734 C C . TYR A 1 95 ? -22.323 7.773 20.774 1.00 90.31 95 TYR A C 1
ATOM 736 O O . TYR A 1 95 ? -21.366 8.542 20.676 1.00 90.31 95 TYR A O 1
ATOM 744 N N . PHE A 1 96 ? -23.413 8.086 21.480 1.00 91.06 96 PHE A N 1
ATOM 745 C CA . PHE A 1 96 ? -23.570 9.366 22.177 1.00 91.06 96 PHE A CA 1
ATOM 746 C C . PHE A 1 96 ? -22.499 9.573 23.258 1.00 91.06 96 PHE A C 1
ATOM 748 O O . PHE A 1 96 ? -21.900 10.643 23.339 1.00 91.06 96 PHE A O 1
ATOM 755 N N . GLU A 1 97 ? -22.188 8.540 24.037 1.00 90.50 97 GLU A N 1
ATOM 756 C CA . GLU A 1 97 ? -21.158 8.617 25.075 1.00 90.50 97 GLU A CA 1
ATOM 757 C C . GLU A 1 97 ? -19.750 8.742 24.469 1.00 90.50 97 GLU A C 1
ATOM 759 O O . GLU A 1 97 ? -18.928 9.528 24.945 1.00 90.50 97 GLU A O 1
ATOM 764 N N . VAL A 1 98 ? -19.489 8.070 23.342 1.00 93.44 98 VAL A N 1
ATOM 765 C CA . VAL A 1 98 ? -18.247 8.275 22.576 1.00 93.44 98 VAL A CA 1
ATOM 766 C C . VAL A 1 98 ? -18.119 9.728 22.100 1.00 93.44 98 VAL A C 1
ATOM 768 O O . VAL A 1 98 ? -17.024 10.291 22.145 1.00 93.44 98 VAL A O 1
ATOM 771 N N . GLN A 1 99 ? -19.219 10.369 21.683 1.00 92.06 99 GLN A N 1
ATOM 772 C CA . GLN A 1 99 ? -19.207 11.793 21.323 1.00 92.06 99 GLN A CA 1
ATOM 773 C C . GLN A 1 99 ? -18.883 12.702 22.513 1.00 92.06 99 GLN A C 1
ATOM 775 O O . GLN A 1 99 ? -18.178 13.690 22.325 1.00 92.06 99 GLN A O 1
ATOM 780 N N . GLN A 1 100 ? -19.341 12.378 23.724 1.00 91.81 100 GLN A N 1
ATOM 781 C CA . GLN A 1 100 ? -18.996 13.155 24.920 1.00 91.81 100 GLN A CA 1
ATOM 782 C C . GLN A 1 100 ? -17.501 13.063 25.242 1.00 91.81 100 GLN A C 1
ATOM 784 O O . GLN A 1 100 ? -16.857 14.081 25.491 1.00 91.81 100 GLN A O 1
ATOM 789 N N . LEU A 1 101 ? -16.916 11.864 25.164 1.00 92.19 101 LEU A N 1
ATOM 790 C CA . LEU A 1 101 ? -15.482 11.666 25.409 1.00 92.19 101 LEU A CA 1
ATOM 791 C C . LEU A 1 101 ? -14.601 12.434 24.418 1.00 92.19 101 LEU A C 1
ATOM 793 O O . LEU A 1 101 ? -13.526 12.893 24.802 1.00 92.19 101 LEU A O 1
ATOM 797 N N . LEU A 1 102 ? -15.069 12.598 23.177 1.00 92.38 102 LEU A N 1
ATOM 798 C CA . LEU A 1 102 ? -14.400 13.374 22.128 1.00 92.38 102 LEU A CA 1
ATOM 799 C C . LEU A 1 102 ? -14.352 14.880 22.400 1.00 92.38 102 LEU A C 1
ATOM 801 O O . LEU A 1 102 ? -13.466 15.546 21.871 1.00 92.38 102 LEU A O 1
ATOM 805 N N . GLN A 1 103 ? -15.277 15.423 23.196 1.00 90.69 103 GLN A N 1
ATOM 806 C CA . GLN A 1 103 ? -15.279 16.849 23.547 1.00 90.69 103 GLN A CA 1
ATOM 807 C C . GLN A 1 103 ? -14.155 17.200 24.529 1.00 90.69 103 GLN A C 1
ATOM 809 O O . GLN A 1 103 ? -13.724 18.350 24.594 1.00 90.69 103 GLN A O 1
ATOM 814 N N . ASN A 1 104 ? -13.651 16.215 25.276 1.00 90.00 104 ASN A N 1
ATOM 815 C CA . ASN A 1 104 ? -12.513 16.398 26.163 1.00 90.00 104 ASN A CA 1
ATOM 816 C C . ASN A 1 104 ? -11.203 16.179 25.393 1.00 90.00 104 ASN A C 1
ATOM 818 O O . ASN A 1 104 ? -10.813 15.044 25.108 1.00 90.00 104 ASN A O 1
ATOM 822 N N . SER A 1 105 ? -10.493 17.271 25.105 1.00 83.94 105 SER A N 1
ATOM 823 C CA . SER A 1 105 ? -9.212 17.244 24.389 1.00 83.94 105 SER A CA 1
ATOM 824 C C . SER A 1 105 ? -8.149 16.377 25.071 1.00 83.94 105 SER A C 1
ATOM 826 O O . SER A 1 105 ? -7.309 15.808 24.381 1.00 83.94 105 SER A O 1
ATOM 828 N N . GLY A 1 106 ? -8.220 16.182 26.394 1.00 90.81 106 GLY A N 1
ATOM 829 C CA . GLY A 1 106 ? -7.321 15.294 27.137 1.00 90.81 106 GLY A CA 1
ATOM 830 C C . GLY A 1 106 ? -7.442 13.810 26.766 1.00 90.81 106 GLY A C 1
ATOM 831 O O . GLY A 1 106 ? -6.549 13.028 27.088 1.00 90.81 106 GLY A O 1
ATOM 832 N N . ASN A 1 107 ? -8.511 13.413 26.068 1.00 93.38 107 ASN A N 1
ATOM 833 C CA . ASN A 1 107 ? -8.702 12.049 25.569 1.00 93.38 107 ASN A CA 1
ATOM 834 C C . ASN A 1 107 ? -8.240 11.873 24.117 1.00 93.38 107 ASN A C 1
ATOM 836 O O . ASN A 1 107 ? -8.237 10.751 23.612 1.00 93.38 107 ASN A O 1
ATOM 840 N N . VAL A 1 108 ? -7.879 12.951 23.420 1.00 96.56 108 VAL A N 1
ATOM 841 C CA . VAL A 1 108 ? -7.614 12.939 21.980 1.00 96.56 108 VAL A CA 1
ATOM 842 C C . VAL A 1 108 ? -6.128 13.145 21.726 1.00 96.56 108 VAL A C 1
ATOM 844 O O . VAL A 1 108 ? -5.492 14.019 22.304 1.00 96.56 108 VAL A O 1
ATOM 847 N N . SER A 1 109 ? -5.546 12.331 20.850 1.00 97.19 109 SER A N 1
ATOM 848 C CA . SER A 1 109 ? -4.143 12.484 20.461 1.00 97.19 109 SER A CA 1
ATOM 849 C C . SER A 1 109 ? -3.903 12.025 19.028 1.00 97.19 109 SER A C 1
ATOM 851 O O . SER A 1 109 ? -4.520 11.068 18.568 1.00 97.19 109 SER A O 1
ATOM 853 N N . GLU A 1 110 ? -2.994 12.688 18.320 1.00 97.88 110 GLU A N 1
ATOM 854 C CA . GLU A 1 110 ? -2.559 12.262 16.988 1.00 97.88 110 GLU A CA 1
ATOM 855 C C . GLU A 1 110 ? -1.666 11.011 17.090 1.00 97.88 110 GLU A C 1
ATOM 857 O O . GLU A 1 110 ? -0.974 10.798 18.093 1.00 97.88 110 GLU A O 1
ATOM 862 N N . ARG A 1 111 ? -1.715 10.144 16.077 1.00 97.75 111 ARG A N 1
ATOM 863 C CA . ARG A 1 111 ? -0.824 8.988 15.921 1.00 97.75 111 ARG A CA 1
ATOM 864 C C . ARG A 1 111 ? -0.285 8.942 14.505 1.00 97.75 111 ARG A C 1
ATOM 866 O O . ARG A 1 111 ? -1.045 9.115 13.550 1.00 97.75 111 ARG A O 1
ATOM 873 N N . SER A 1 112 ? 1.006 8.669 14.366 1.00 96.19 112 SER A N 1
ATOM 874 C CA . SER A 1 112 ? 1.610 8.510 13.047 1.00 96.19 112 SER A CA 1
ATOM 875 C C . SER A 1 112 ? 1.416 7.091 12.505 1.00 96.19 112 SER A C 1
ATOM 877 O O . SER A 1 112 ? 1.185 6.128 13.247 1.00 96.19 112 SER A O 1
ATOM 879 N N . ARG A 1 113 ? 1.518 6.940 11.179 1.00 94.69 113 ARG A N 1
ATOM 880 C CA . ARG A 1 113 ? 1.491 5.616 10.540 1.00 94.69 113 ARG A CA 1
ATOM 881 C C . ARG A 1 113 ? 2.693 4.787 10.987 1.00 94.69 113 ARG A C 1
ATOM 883 O O . ARG A 1 113 ? 2.539 3.596 11.247 1.00 94.69 113 ARG A O 1
ATOM 890 N N . GLU A 1 114 ? 3.861 5.412 11.102 1.00 93.62 114 GLU A N 1
ATOM 891 C CA . GLU A 1 114 ? 5.111 4.778 11.523 1.00 93.62 114 GLU A CA 1
ATOM 892 C C . GLU A 1 114 ? 4.983 4.189 12.932 1.00 93.62 114 GLU A C 1
ATOM 894 O O . GLU A 1 114 ? 5.411 3.062 13.170 1.00 93.62 114 GLU A O 1
ATOM 899 N N . GLU A 1 115 ? 4.344 4.908 13.859 1.00 96.31 115 GLU A N 1
ATOM 900 C CA . GLU A 1 115 ? 4.074 4.418 15.213 1.00 96.31 115 GLU A CA 1
ATOM 901 C C . GLU A 1 115 ? 3.154 3.196 15.211 1.00 96.31 115 GLU A C 1
ATOM 903 O O . GLU A 1 115 ? 3.437 2.211 15.895 1.00 96.31 115 GLU A O 1
ATOM 908 N N . LEU A 1 116 ? 2.071 3.236 14.431 1.00 96.25 116 LEU A N 1
ATOM 909 C CA . LEU A 1 116 ? 1.115 2.130 14.333 1.00 96.25 116 LEU A CA 1
ATOM 910 C C . LEU A 1 116 ? 1.731 0.892 13.670 1.00 96.25 116 LEU A C 1
ATOM 912 O O . LEU A 1 116 ? 1.452 -0.235 14.082 1.00 96.25 116 LEU A O 1
ATOM 916 N N . PHE A 1 117 ? 2.596 1.090 12.674 1.00 95.31 117 PHE A N 1
ATOM 917 C CA . PHE A 1 117 ? 3.262 0.013 11.940 1.00 95.31 117 PHE A CA 1
ATOM 918 C C . PHE A 1 117 ? 4.363 -0.696 12.739 1.00 95.31 117 PHE A C 1
ATOM 920 O O . PHE A 1 117 ? 4.803 -1.757 12.306 1.00 95.31 117 PHE A O 1
ATOM 927 N N . LYS A 1 118 ? 4.748 -0.197 13.926 1.00 96.06 118 LYS A N 1
ATOM 928 C CA . LYS A 1 118 ? 5.602 -0.947 14.872 1.00 96.06 118 LYS A CA 1
ATOM 929 C C . LYS A 1 118 ? 4.940 -2.239 15.363 1.00 96.06 118 LYS A C 1
ATOM 931 O O . LYS A 1 118 ? 5.630 -3.154 15.798 1.00 96.06 118 LYS A O 1
ATOM 936 N N . SER A 1 119 ? 3.608 -2.318 15.326 1.00 95.69 119 SER A N 1
ATOM 937 C CA . SER A 1 119 ? 2.879 -3.545 15.637 1.00 95.69 119 SER A CA 1
ATOM 938 C C . SER A 1 119 ? 2.679 -4.384 14.375 1.00 95.69 119 SER A C 1
ATOM 940 O O . SER A 1 119 ? 1.887 -4.030 13.499 1.00 95.69 119 SER A O 1
ATOM 942 N N . GLU A 1 120 ? 3.322 -5.552 14.317 1.00 94.75 120 GLU A N 1
ATOM 943 C CA . GLU A 1 120 ? 3.150 -6.502 13.207 1.00 94.75 120 GLU A CA 1
ATOM 944 C C . GLU A 1 120 ? 1.696 -6.968 13.053 1.00 94.75 120 GLU A C 1
ATOM 946 O O . GLU A 1 120 ? 1.211 -7.165 11.940 1.00 94.75 120 GLU A O 1
ATOM 951 N N . ASN A 1 121 ? 0.951 -7.065 14.159 1.00 94.25 121 ASN A N 1
ATOM 952 C CA . ASN A 1 121 ? -0.473 -7.384 14.116 1.00 94.25 121 ASN A CA 1
ATOM 953 C C . ASN A 1 121 ? -1.282 -6.282 13.404 1.00 94.25 121 ASN A C 1
ATOM 955 O O . ASN A 1 121 ? -2.099 -6.581 12.532 1.00 94.25 121 ASN A O 1
ATOM 959 N N . VAL A 1 122 ? -1.035 -5.008 13.734 1.00 95.75 122 VAL A N 1
ATOM 960 C CA . VAL A 1 122 ? -1.682 -3.871 13.056 1.00 95.75 122 VAL A CA 1
ATOM 961 C C . VAL A 1 122 ? -1.339 -3.871 11.571 1.00 95.75 122 VAL A C 1
ATOM 963 O O . VAL A 1 122 ? -2.236 -3.744 10.734 1.00 95.75 122 VAL A O 1
ATOM 966 N N . LYS A 1 123 ? -0.059 -4.066 11.240 1.00 96.56 123 LYS A N 1
ATOM 967 C CA . LYS A 1 123 ? 0.423 -4.113 9.860 1.00 96.56 123 LYS A CA 1
ATOM 968 C C . LYS A 1 123 ? -0.241 -5.240 9.068 1.00 96.56 123 LYS A C 1
ATOM 970 O O . LYS A 1 123 ? -0.744 -4.992 7.974 1.00 96.56 123 LYS A O 1
ATOM 975 N N . ALA A 1 124 ? -0.319 -6.448 9.625 1.00 96.25 124 ALA A N 1
ATOM 976 C CA . ALA A 1 124 ? -0.976 -7.587 8.986 1.00 96.25 124 ALA A CA 1
ATOM 977 C C . ALA A 1 124 ? -2.459 -7.306 8.692 1.00 96.25 124 ALA A C 1
ATOM 979 O O . ALA A 1 124 ? -2.917 -7.513 7.567 1.00 96.25 124 ALA A O 1
ATOM 980 N N . ARG A 1 125 ? -3.203 -6.768 9.667 1.00 97.19 125 ARG A N 1
ATOM 981 C CA . ARG A 1 125 ? -4.629 -6.437 9.501 1.00 97.19 125 ARG A CA 1
ATOM 982 C C . ARG A 1 125 ? -4.863 -5.325 8.491 1.00 97.19 125 ARG A C 1
ATOM 984 O O . ARG A 1 125 ? -5.772 -5.433 7.670 1.00 97.19 125 ARG A O 1
ATOM 991 N N . TYR A 1 126 ? -4.016 -4.297 8.507 1.00 98.12 126 TYR A N 1
ATOM 992 C CA . TYR A 1 126 ? -4.014 -3.258 7.481 1.00 98.12 126 TYR A CA 1
ATOM 993 C C . TYR A 1 126 ? -3.802 -3.859 6.091 1.00 98.12 126 TYR A C 1
ATOM 995 O O . TYR A 1 126 ? -4.608 -3.610 5.201 1.00 98.12 126 TYR A O 1
ATOM 1003 N N . LEU A 1 127 ? -2.772 -4.689 5.905 1.00 98.00 127 LEU A N 1
ATOM 1004 C CA . LEU A 1 127 ? -2.465 -5.301 4.613 1.00 98.00 127 LEU A CA 1
ATOM 1005 C C . LEU A 1 127 ? -3.618 -6.174 4.094 1.00 98.00 127 LEU A C 1
ATOM 1007 O O . LEU A 1 127 ? -3.945 -6.111 2.907 1.00 98.00 127 LEU A O 1
ATOM 1011 N N . MET A 1 128 ? -4.259 -6.948 4.976 1.00 97.38 128 MET A N 1
ATOM 1012 C CA . MET A 1 128 ? -5.428 -7.762 4.631 1.00 97.38 128 MET A CA 1
ATOM 1013 C C . MET A 1 128 ? -6.617 -6.900 4.201 1.00 97.38 128 MET A C 1
ATOM 1015 O O . 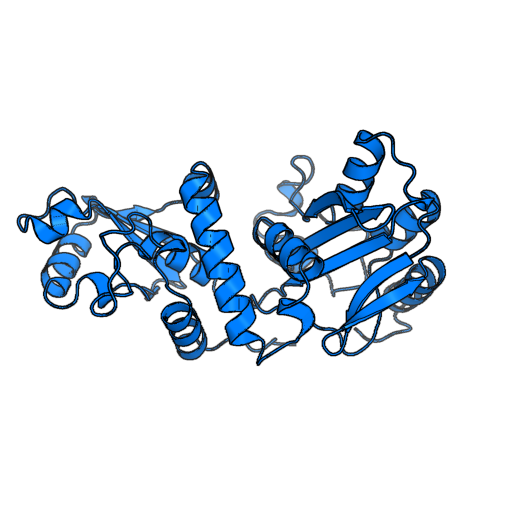MET A 1 128 ? -7.141 -7.094 3.100 1.00 97.38 128 MET A O 1
ATOM 1019 N N . LEU A 1 129 ? -7.000 -5.909 5.017 1.00 98.38 129 LEU A N 1
ATOM 1020 C CA . LEU A 1 129 ? -8.115 -5.016 4.696 1.00 98.38 129 LEU A CA 1
ATOM 1021 C C . LEU A 1 129 ? -7.837 -4.234 3.410 1.00 98.38 129 LEU A C 1
ATOM 1023 O O . LEU A 1 129 ? -8.682 -4.152 2.522 1.00 98.38 129 LEU A O 1
ATOM 1027 N N . ARG A 1 130 ? -6.625 -3.699 3.270 1.00 98.19 130 ARG A N 1
ATOM 1028 C CA . ARG A 1 130 ? -6.227 -2.883 2.126 1.00 98.19 130 ARG A CA 1
ATOM 1029 C C . ARG A 1 130 ? -6.261 -3.662 0.812 1.00 98.19 130 ARG A C 1
ATOM 1031 O O . ARG A 1 130 ? -6.668 -3.100 -0.210 1.00 98.19 130 ARG A O 1
ATOM 1038 N N . LEU A 1 131 ? -5.860 -4.935 0.838 1.00 97.75 131 LEU A N 1
ATOM 1039 C CA . LEU A 1 131 ? -5.928 -5.835 -0.312 1.00 97.75 131 LEU A CA 1
ATOM 1040 C C . LEU A 1 131 ? -7.378 -6.190 -0.674 1.00 97.75 131 LEU A C 1
ATOM 1042 O O . LEU A 1 131 ? -7.712 -6.211 -1.860 1.00 97.75 131 LEU A O 1
ATOM 1046 N N . ALA A 1 132 ? -8.232 -6.440 0.322 1.00 97.38 132 ALA A N 1
ATOM 1047 C CA . ALA A 1 132 ? -9.656 -6.704 0.115 1.00 97.38 132 ALA A CA 1
ATOM 1048 C C . ALA A 1 132 ? -10.374 -5.489 -0.499 1.00 97.38 132 ALA A C 1
ATOM 1050 O O . ALA A 1 132 ? -11.037 -5.630 -1.526 1.00 97.38 132 ALA A O 1
ATOM 1051 N N . VAL A 1 133 ? -10.113 -4.285 0.020 1.00 97.88 133 VAL A N 1
ATOM 1052 C CA . VAL A 1 133 ? -10.635 -3.023 -0.530 1.00 97.88 133 VAL A CA 1
ATOM 1053 C C . VAL A 1 133 ? -10.138 -2.792 -1.955 1.00 97.88 133 VAL A C 1
ATOM 1055 O O . VAL A 1 133 ? -10.918 -2.436 -2.834 1.00 97.88 133 VAL A O 1
ATOM 1058 N N . ALA A 1 134 ? -8.851 -3.038 -2.226 1.00 96.81 134 ALA A N 1
ATOM 1059 C CA . ALA A 1 134 ? -8.317 -2.931 -3.583 1.00 96.81 134 ALA A CA 1
ATOM 1060 C C . ALA A 1 134 ? -9.044 -3.871 -4.555 1.00 96.81 134 ALA A C 1
ATOM 1062 O O . ALA A 1 134 ? -9.327 -3.477 -5.685 1.00 96.81 134 ALA A O 1
ATOM 1063 N N . ARG A 1 135 ? -9.353 -5.100 -4.124 1.00 95.94 135 ARG A N 1
ATOM 1064 C CA . ARG A 1 135 ? -10.086 -6.085 -4.926 1.00 95.94 135 ARG A CA 1
ATOM 1065 C C . ARG A 1 135 ? -11.516 -5.631 -5.206 1.00 95.94 135 ARG A C 1
ATOM 1067 O O . ARG A 1 135 ? -11.938 -5.717 -6.356 1.00 95.94 135 ARG A O 1
ATOM 1074 N N . ASP A 1 136 ? -12.232 -5.179 -4.178 1.00 96.12 136 ASP A N 1
ATOM 1075 C CA . ASP A 1 136 ? -13.618 -4.706 -4.285 1.00 96.12 136 ASP A CA 1
ATOM 1076 C C . ASP A 1 136 ? -13.719 -3.527 -5.267 1.00 96.12 136 ASP A C 1
ATOM 1078 O O . ASP A 1 136 ? -14.470 -3.586 -6.240 1.00 96.12 136 ASP A O 1
ATOM 1082 N N . LEU A 1 137 ? -12.836 -2.533 -5.119 1.00 95.44 137 LEU A N 1
ATOM 1083 C CA . LEU A 1 137 ? -12.789 -1.350 -5.985 1.00 95.44 137 LEU A CA 1
ATOM 1084 C C . LEU A 1 137 ? -12.324 -1.627 -7.423 1.00 95.44 137 LEU A C 1
ATOM 1086 O O . LEU A 1 137 ? -12.476 -0.771 -8.290 1.00 95.44 137 LEU A O 1
ATOM 1090 N N . SER A 1 138 ? -11.747 -2.800 -7.698 1.00 91.62 138 SER A N 1
ATOM 1091 C CA . SER A 1 138 ? -11.215 -3.143 -9.025 1.00 91.62 138 SER A CA 1
ATOM 1092 C C . SER A 1 138 ? -12.207 -3.882 -9.929 1.00 91.62 138 SER A C 1
ATOM 1094 O O . SER A 1 138 ? -11.787 -4.401 -10.963 1.00 91.62 138 SER A O 1
ATOM 1096 N N . GLY A 1 139 ? -13.486 -3.996 -9.549 1.00 83.94 139 GLY A N 1
ATOM 1097 C CA . GLY A 1 139 ? -14.549 -4.481 -10.442 1.00 83.94 139 GLY A CA 1
ATOM 1098 C C . GLY A 1 139 ? -14.268 -5.851 -11.072 1.00 83.94 139 GLY A C 1
ATOM 1099 O O . GLY A 1 139 ? -14.316 -5.999 -12.288 1.00 83.94 139 GLY A O 1
ATOM 1100 N N . CYS A 1 140 ? -13.926 -6.852 -10.255 1.00 78.00 140 CYS A N 1
ATOM 1101 C CA . CYS A 1 140 ? -13.615 -8.221 -10.700 1.00 78.00 140 CYS A CA 1
ATOM 1102 C C . CYS A 1 140 ? -12.328 -8.393 -11.533 1.00 78.00 140 CYS A C 1
ATOM 1104 O O . CYS A 1 140 ? -12.192 -9.409 -12.216 1.00 78.00 140 CYS A O 1
ATOM 1106 N N . ASN A 1 141 ? -11.349 -7.484 -11.433 1.00 90.00 141 ASN A N 1
ATOM 1107 C CA . ASN A 1 141 ? -10.033 -7.659 -12.060 1.00 90.00 141 ASN A CA 1
ATOM 1108 C C . ASN A 1 141 ? -9.435 -9.065 -11.766 1.00 90.00 141 ASN A C 1
ATOM 1110 O O . ASN A 1 141 ? -9.112 -9.377 -10.609 1.00 90.00 141 ASN A O 1
ATOM 1114 N N . PRO A 1 142 ? -9.250 -9.926 -12.789 1.00 93.12 142 PRO A N 1
ATOM 1115 C CA . PRO A 1 142 ? -8.867 -11.321 -12.585 1.00 93.12 142 PRO A CA 1
ATOM 1116 C C . PRO A 1 142 ? -7.445 -11.487 -12.039 1.00 93.12 142 PRO A C 1
ATOM 1118 O O . PRO A 1 142 ? -7.144 -12.528 -11.447 1.00 93.12 142 PRO A O 1
ATOM 1121 N N . LEU A 1 143 ? -6.588 -10.460 -12.124 1.00 95.19 143 LEU A N 1
ATOM 1122 C CA . LEU A 1 143 ? -5.261 -10.480 -11.503 1.00 95.19 143 LEU A CA 1
ATOM 1123 C C . LEU A 1 143 ? -5.314 -10.663 -9.987 1.00 95.19 143 LEU A C 1
ATOM 1125 O O . LEU A 1 143 ? -4.382 -11.232 -9.427 1.00 95.19 143 LEU A O 1
ATOM 1129 N N . PHE A 1 144 ? -6.404 -10.295 -9.307 1.00 95.81 144 PHE A N 1
ATOM 1130 C CA . PHE A 1 144 ? -6.539 -10.576 -7.874 1.00 95.81 144 PHE A CA 1
ATOM 1131 C C . PHE A 1 144 ? -6.557 -12.075 -7.551 1.00 95.81 144 PHE A C 1
ATOM 1133 O O . PHE A 1 144 ? -6.255 -12.443 -6.416 1.00 95.81 144 PHE A O 1
ATOM 1140 N N . LYS A 1 145 ? -6.830 -12.960 -8.523 1.00 95.19 145 LYS A N 1
ATOM 1141 C CA . LYS A 1 145 ? -6.679 -14.419 -8.367 1.00 95.19 145 LYS A CA 1
ATOM 1142 C C . LYS A 1 145 ? -5.214 -14.868 -8.444 1.00 95.19 145 LYS A C 1
ATOM 1144 O O . LYS A 1 145 ? -4.864 -15.906 -7.884 1.00 95.19 145 LYS A O 1
ATOM 1149 N N . ASN A 1 146 ? -4.330 -14.067 -9.036 1.00 96.69 146 ASN A N 1
ATOM 1150 C CA . ASN A 1 146 ? -2.908 -14.362 -9.165 1.00 96.69 146 ASN A CA 1
ATOM 1151 C C . ASN A 1 146 ? -2.131 -14.021 -7.875 1.00 96.69 146 ASN A C 1
ATOM 1153 O O . ASN A 1 146 ? -2.149 -12.886 -7.399 1.00 96.69 146 ASN A O 1
ATOM 1157 N N . ALA A 1 147 ? -1.411 -15.001 -7.321 1.00 97.38 147 ALA A N 1
ATOM 1158 C CA . ALA A 1 147 ? -0.665 -14.829 -6.071 1.00 97.38 147 ALA A CA 1
ATOM 1159 C C . ALA A 1 147 ? 0.469 -13.795 -6.175 1.00 97.38 147 ALA A C 1
ATOM 1161 O O . ALA A 1 147 ? 0.678 -13.034 -5.234 1.00 97.38 147 ALA A O 1
ATOM 1162 N N . VAL A 1 148 ? 1.150 -13.714 -7.323 1.00 98.25 148 VAL A N 1
ATOM 1163 C CA . VAL A 1 148 ? 2.243 -12.751 -7.541 1.00 98.25 148 VAL A CA 1
ATOM 1164 C C . VAL A 1 148 ? 1.704 -11.327 -7.580 1.00 98.25 148 VAL A C 1
ATOM 1166 O O . VAL A 1 148 ? 2.300 -10.435 -6.996 1.00 98.25 148 VAL A O 1
ATOM 1169 N N . TYR A 1 149 ? 0.538 -11.110 -8.192 1.00 98.00 149 TYR A N 1
ATOM 1170 C CA . TYR A 1 149 ? -0.091 -9.789 -8.210 1.00 98.00 149 TYR A CA 1
ATOM 1171 C C . TYR A 1 149 ? -0.484 -9.322 -6.811 1.00 98.00 149 TYR A C 1
ATOM 1173 O O . TYR A 1 149 ? -0.114 -8.219 -6.408 1.00 98.00 149 TYR A O 1
ATOM 1181 N N . ARG A 1 150 ? -1.149 -10.187 -6.032 1.00 97.88 150 ARG A N 1
ATOM 1182 C CA . ARG A 1 150 ? -1.443 -9.892 -4.621 1.00 97.88 150 ARG A CA 1
ATOM 1183 C C . ARG A 1 150 ? -0.162 -9.596 -3.845 1.00 97.88 150 ARG A C 1
ATOM 1185 O O . ARG A 1 150 ? -0.131 -8.644 -3.075 1.00 97.88 150 ARG A O 1
ATOM 1192 N N . ARG A 1 151 ? 0.905 -10.362 -4.085 1.00 98.31 151 ARG A N 1
ATOM 1193 C CA . ARG A 1 151 ? 2.207 -10.146 -3.451 1.00 98.31 151 ARG A CA 1
ATOM 1194 C C . ARG A 1 151 ? 2.817 -8.788 -3.808 1.00 98.31 151 ARG A C 1
ATOM 1196 O O . ARG A 1 151 ? 3.230 -8.082 -2.894 1.00 98.31 151 ARG A O 1
ATOM 1203 N N . CYS A 1 152 ? 2.824 -8.392 -5.081 1.00 98.62 152 CYS A N 1
ATOM 1204 C CA . CYS A 1 152 ? 3.277 -7.063 -5.501 1.00 98.62 152 CYS A CA 1
ATOM 1205 C C . CYS A 1 152 ? 2.473 -5.953 -4.808 1.00 98.62 152 CYS A C 1
ATOM 1207 O O . CYS A 1 152 ? 3.059 -4.999 -4.312 1.00 98.62 152 CYS A O 1
ATOM 1209 N N . LEU A 1 153 ? 1.145 -6.082 -4.710 1.00 98.38 153 LEU A N 1
ATOM 1210 C CA . LEU A 1 153 ? 0.318 -5.089 -4.014 1.00 98.38 153 LEU A CA 1
ATOM 1211 C C . LEU A 1 153 ? 0.613 -5.030 -2.508 1.00 98.38 153 LEU A C 1
ATOM 1213 O O . LEU A 1 153 ? 0.741 -3.941 -1.963 1.00 98.38 153 LEU A O 1
ATOM 1217 N N . LEU A 1 154 ? 0.792 -6.178 -1.848 1.00 98.44 154 LEU A N 1
ATOM 1218 C C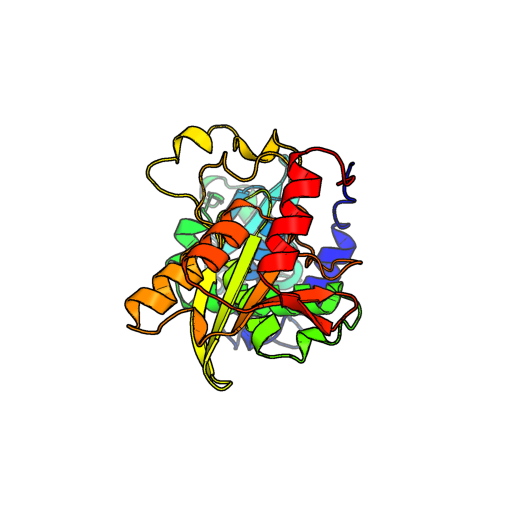A . LEU A 1 154 ? 1.180 -6.239 -0.432 1.00 98.44 154 LEU A CA 1
ATOM 1219 C C . LEU A 1 154 ? 2.532 -5.563 -0.166 1.00 98.44 154 LEU A C 1
ATOM 1221 O O . LEU A 1 154 ? 2.725 -4.962 0.888 1.00 98.44 154 LEU A O 1
ATOM 1225 N N . GLN A 1 155 ? 3.470 -5.645 -1.111 1.00 98.38 155 GLN A N 1
ATOM 1226 C CA . GLN A 1 155 ? 4.712 -4.874 -1.056 1.00 98.38 155 GLN A CA 1
ATOM 1227 C C . GLN A 1 155 ? 4.427 -3.380 -1.260 1.00 98.38 155 GLN A C 1
ATOM 1229 O O . GLN A 1 155 ? 4.822 -2.569 -0.430 1.00 98.38 155 GLN A O 1
ATOM 1234 N N . ALA A 1 156 ? 3.654 -3.013 -2.287 1.00 98.25 156 ALA A N 1
ATOM 1235 C CA . ALA A 1 156 ? 3.305 -1.621 -2.569 1.00 98.25 156 ALA A CA 1
ATOM 1236 C C . ALA A 1 156 ? 2.620 -0.912 -1.384 1.00 98.25 156 ALA A C 1
ATOM 1238 O O . ALA A 1 156 ? 2.944 0.234 -1.094 1.00 98.25 156 ALA A O 1
ATOM 1239 N N . PHE A 1 157 ? 1.710 -1.574 -0.661 1.00 97.56 157 PHE A N 1
ATOM 1240 C CA . PHE A 1 157 ? 1.018 -0.988 0.498 1.00 97.56 157 PHE A CA 1
ATOM 1241 C C . PHE A 1 157 ? 1.964 -0.565 1.634 1.00 97.56 157 PHE A C 1
ATOM 1243 O O . PHE A 1 157 ? 1.602 0.283 2.442 1.00 97.56 157 PHE A O 1
ATOM 1250 N N . GLN A 1 158 ? 3.181 -1.112 1.688 1.00 95.69 158 GLN A N 1
ATOM 1251 C CA . GLN A 1 158 ? 4.187 -0.744 2.689 1.00 95.69 158 GLN A CA 1
ATOM 1252 C C . GLN A 1 158 ? 4.991 0.505 2.307 1.00 95.69 158 GLN A C 1
ATOM 1254 O O . GLN A 1 158 ? 5.729 1.023 3.137 1.00 95.69 158 GLN A O 1
ATOM 1259 N N . SER A 1 159 ? 4.852 0.994 1.072 1.00 95.50 159 SER A N 1
ATOM 1260 C CA . SER A 1 159 ? 5.544 2.190 0.600 1.00 95.50 159 SER A CA 1
ATOM 1261 C C . SER A 1 159 ? 5.088 3.449 1.345 1.00 95.50 159 SER A C 1
ATOM 1263 O O . SER A 1 159 ? 3.887 3.711 1.491 1.00 95.50 159 SER A O 1
ATOM 1265 N N . ASP A 1 160 ? 6.068 4.264 1.730 1.00 91.94 160 ASP A N 1
ATOM 1266 C CA . ASP A 1 160 ? 5.922 5.614 2.289 1.00 91.94 160 ASP A CA 1
ATOM 1267 C C . ASP A 1 160 ? 5.828 6.706 1.199 1.00 91.94 160 ASP A C 1
ATOM 1269 O O . ASP A 1 160 ? 5.786 7.903 1.494 1.00 91.94 160 ASP A O 1
ATOM 1273 N N . CYS A 1 161 ? 5.794 6.316 -0.080 1.00 90.56 161 CYS A N 1
ATOM 1274 C CA . CYS A 1 161 ? 5.698 7.257 -1.184 1.00 90.56 161 CYS A CA 1
ATOM 1275 C C . CYS A 1 161 ? 4.271 7.797 -1.326 1.00 90.56 161 CYS A C 1
ATOM 1277 O O . CYS A 1 161 ? 3.308 7.045 -1.479 1.00 90.56 161 CYS A O 1
ATOM 1279 N N . GLU A 1 162 ? 4.149 9.121 -1.358 1.00 84.62 162 GLU A N 1
ATOM 1280 C CA . GLU A 1 162 ? 2.862 9.811 -1.497 1.00 84.62 162 GLU A CA 1
ATOM 1281 C C . GLU A 1 162 ? 2.365 9.876 -2.944 1.00 84.62 162 GLU A C 1
ATOM 1283 O O . GLU A 1 162 ? 1.167 9.963 -3.177 1.00 84.62 162 GLU A O 1
ATOM 1288 N N . LYS A 1 163 ? 3.271 9.839 -3.930 1.00 86.62 163 LYS A N 1
ATOM 1289 C CA . LYS A 1 163 ? 2.905 10.013 -5.343 1.00 86.62 163 LYS A CA 1
ATOM 1290 C C . LYS A 1 163 ? 2.420 8.717 -5.976 1.00 86.62 163 LYS A C 1
ATOM 1292 O O . LYS A 1 163 ? 1.439 8.695 -6.710 1.00 86.62 163 LYS A O 1
ATOM 1297 N N . SER A 1 164 ? 3.166 7.634 -5.805 1.00 90.44 164 SER A N 1
ATOM 1298 C CA . SER A 1 164 ? 2.796 6.325 -6.342 1.00 90.44 164 SER A CA 1
ATOM 1299 C C . SER A 1 164 ? 3.523 5.242 -5.575 1.00 90.44 164 SER A 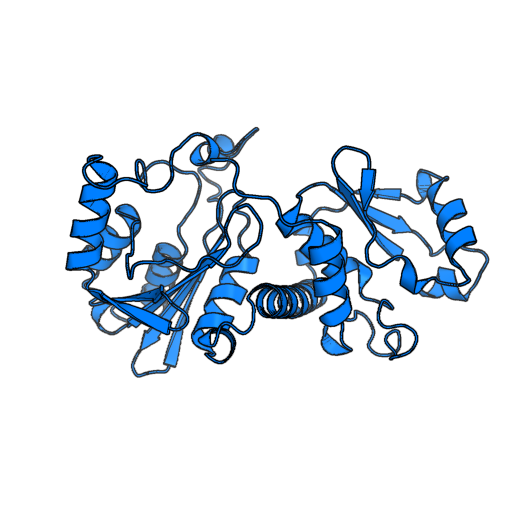C 1
ATOM 1301 O O . SER A 1 164 ? 4.721 5.351 -5.305 1.00 90.44 164 SER A O 1
ATOM 1303 N N . LYS A 1 165 ? 2.794 4.182 -5.258 1.00 95.75 165 LYS A N 1
ATOM 1304 C CA . LYS A 1 165 ? 3.311 3.051 -4.500 1.00 95.75 165 LYS A CA 1
ATOM 1305 C C . LYS A 1 165 ? 3.463 1.866 -5.438 1.00 95.75 165 LYS A C 1
ATOM 1307 O O . LYS A 1 165 ? 2.558 1.573 -6.211 1.00 95.75 165 LYS A O 1
ATOM 1312 N N . PHE A 1 166 ? 4.587 1.180 -5.380 1.00 97.75 166 PHE A N 1
ATOM 1313 C CA . PHE A 1 166 ? 4.928 0.055 -6.235 1.00 97.75 166 PHE A CA 1
ATOM 1314 C C . PHE A 1 166 ? 5.530 -1.063 -5.401 1.00 97.75 166 PHE A C 1
ATOM 1316 O O . PHE A 1 166 ? 6.261 -0.832 -4.441 1.00 97.75 166 PHE A O 1
ATOM 1323 N N . GLY A 1 167 ? 5.238 -2.286 -5.814 1.00 98.50 167 GLY A N 1
ATOM 1324 C CA . GLY A 1 167 ? 5.880 -3.483 -5.313 1.00 98.50 167 GLY A CA 1
ATOM 1325 C C . GLY A 1 167 ? 6.360 -4.327 -6.478 1.00 98.50 167 GLY A C 1
ATOM 1326 O O . GLY A 1 167 ? 5.642 -4.503 -7.467 1.00 98.50 167 GLY A O 1
ATOM 1327 N N . CYS A 1 168 ? 7.573 -4.847 -6.352 1.00 98.69 168 CYS A N 1
ATOM 1328 C CA . CYS A 1 168 ? 8.212 -5.709 -7.325 1.00 98.69 168 CYS A CA 1
ATOM 1329 C C . CYS A 1 168 ? 8.522 -7.061 -6.684 1.00 98.69 168 CYS A C 1
ATOM 1331 O O . CYS A 1 168 ? 8.995 -7.126 -5.552 1.00 98.69 168 CYS A O 1
ATOM 1333 N N . VAL A 1 169 ? 8.245 -8.142 -7.403 1.00 98.75 169 VAL A N 1
ATOM 1334 C CA . VAL A 1 169 ? 8.533 -9.518 -6.992 1.00 98.75 169 VAL A CA 1
ATOM 1335 C C . VAL A 1 169 ? 9.401 -10.156 -8.064 1.00 98.75 169 VAL A C 1
ATOM 1337 O O . VAL A 1 169 ? 9.034 -10.153 -9.239 1.00 98.75 169 VAL A O 1
ATOM 1340 N N . ALA A 1 170 ? 10.534 -10.724 -7.665 1.00 98.62 170 ALA A N 1
ATOM 1341 C CA . ALA A 1 170 ? 11.403 -11.496 -8.539 1.00 98.62 170 ALA A CA 1
ATOM 1342 C C . ALA A 1 170 ? 11.144 -12.992 -8.348 1.00 98.62 170 ALA A C 1
ATOM 1344 O O . ALA A 1 170 ? 11.020 -13.484 -7.220 1.00 98.62 170 ALA A O 1
ATOM 1345 N N . ARG A 1 171 ? 11.078 -13.732 -9.456 1.00 98.25 171 ARG A N 1
ATOM 1346 C CA . ARG A 1 171 ? 10.871 -15.181 -9.446 1.00 98.25 171 ARG A CA 1
ATOM 1347 C C . ARG A 1 171 ? 11.918 -15.905 -10.274 1.00 98.25 171 ARG A C 1
ATOM 1349 O O . ARG A 1 171 ? 12.164 -15.524 -11.411 1.00 98.25 171 ARG A O 1
ATOM 1356 N N . ARG A 1 172 ? 12.438 -17.015 -9.750 1.00 97.50 172 ARG A N 1
ATOM 1357 C CA . ARG A 1 172 ? 13.333 -17.946 -10.458 1.00 97.50 172 ARG A CA 1
ATOM 1358 C C . ARG A 1 172 ? 12.683 -19.321 -10.480 1.00 97.50 172 ARG A C 1
ATOM 1360 O O . ARG A 1 172 ? 12.223 -19.802 -9.445 1.00 97.50 172 ARG A O 1
ATOM 1367 N N . LYS A 1 173 ? 12.591 -19.944 -11.661 1.00 94.75 173 LYS A N 1
ATOM 1368 C CA . LYS A 1 173 ? 11.957 -21.269 -11.852 1.00 94.75 173 LYS A CA 1
ATOM 1369 C C . LYS A 1 173 ? 10.565 -21.375 -11.193 1.00 94.75 173 LYS A C 1
ATOM 1371 O O . LYS A 1 173 ? 10.227 -22.372 -10.563 1.00 94.75 173 LYS A O 1
ATOM 1376 N N . GLY A 1 174 ? 9.768 -20.308 -11.286 1.00 92.19 174 GLY A N 1
ATOM 1377 C CA . GLY A 1 174 ? 8.414 -20.262 -10.726 1.00 92.19 174 GLY A CA 1
ATOM 1378 C C . GLY A 1 174 ? 8.320 -20.076 -9.205 1.00 92.19 174 GLY A C 1
ATOM 1379 O O . GLY A 1 174 ? 7.214 -20.118 -8.672 1.00 92.19 174 GLY A O 1
ATOM 1380 N N . ARG A 1 175 ? 9.409 -19.814 -8.479 1.00 96.38 175 ARG A N 1
ATOM 1381 C CA . ARG A 1 175 ? 9.373 -19.510 -7.034 1.00 96.38 175 ARG A CA 1
ATOM 1382 C C . ARG A 1 175 ? 9.747 -18.056 -6.779 1.00 96.38 175 ARG A C 1
ATOM 1384 O O . ARG A 1 175 ? 10.585 -17.528 -7.499 1.00 96.38 175 ARG A O 1
ATOM 1391 N N . GLU A 1 176 ? 9.103 -17.410 -5.807 1.00 97.88 176 GLU A N 1
ATOM 1392 C CA . GLU A 1 176 ? 9.545 -16.097 -5.309 1.00 97.88 176 GLU A CA 1
ATOM 1393 C C . GLU A 1 176 ? 10.928 -16.251 -4.678 1.00 97.88 176 GLU A C 1
ATOM 1395 O O . GLU A 1 176 ? 11.143 -17.169 -3.890 1.00 97.88 176 GLU A O 1
ATOM 1400 N N . VAL A 1 177 ? 11.857 -15.381 -5.070 1.00 98.00 177 VAL A N 1
ATOM 1401 C CA . VAL A 1 177 ? 13.225 -15.356 -4.529 1.00 98.00 177 VAL A CA 1
ATOM 1402 C C . VAL A 1 177 ? 13.573 -14.023 -3.881 1.00 98.00 177 VAL A C 1
ATOM 1404 O O . VAL A 1 177 ? 14.453 -13.970 -3.034 1.00 98.00 177 VAL A O 1
ATOM 1407 N N . ALA A 1 178 ? 12.879 -12.955 -4.268 1.00 98.06 178 ALA A N 1
ATOM 1408 C CA . ALA A 1 178 ? 13.064 -11.626 -3.715 1.00 98.06 178 ALA A CA 1
ATOM 1409 C C . ALA A 1 178 ? 11.810 -10.783 -3.943 1.00 98.06 178 ALA A C 1
ATOM 1411 O O . ALA A 1 178 ? 11.026 -11.029 -4.868 1.00 98.06 178 ALA A O 1
ATOM 1412 N N . ALA A 1 179 ? 11.653 -9.754 -3.122 1.00 98.06 179 ALA A N 1
ATOM 1413 C CA . ALA A 1 179 ? 10.616 -8.754 -3.276 1.00 98.06 179 ALA A CA 1
ATOM 1414 C C . ALA A 1 179 ? 11.125 -7.396 -2.785 1.00 98.06 179 ALA A C 1
ATOM 1416 O O . ALA A 1 179 ? 12.033 -7.324 -1.962 1.00 98.06 179 ALA A O 1
ATOM 1417 N N . GLY A 1 180 ? 10.531 -6.324 -3.291 1.00 98.00 180 GLY A N 1
ATOM 1418 C CA . GLY A 1 180 ? 10.856 -4.965 -2.890 1.00 98.00 180 GLY A CA 1
ATOM 1419 C C . GLY A 1 180 ? 9.680 -4.027 -3.096 1.00 98.00 180 GLY A C 1
ATOM 1420 O O . GLY A 1 180 ? 8.770 -4.304 -3.879 1.00 98.00 180 GLY A O 1
ATOM 1421 N N . PHE A 1 181 ? 9.710 -2.898 -2.404 1.00 98.38 181 PHE A N 1
ATOM 1422 C CA . PHE A 1 181 ? 8.788 -1.787 -2.598 1.00 98.38 181 PHE A CA 1
ATOM 1423 C C . PHE A 1 181 ? 9.562 -0.477 -2.583 1.00 98.38 181 PHE A C 1
ATOM 1425 O O . PHE A 1 181 ? 10.645 -0.383 -1.999 1.00 98.38 181 PHE A O 1
ATOM 1432 N N . ASN A 1 182 ? 9.024 0.532 -3.259 1.00 96.94 182 ASN A N 1
ATOM 1433 C CA . ASN A 1 182 ? 9.662 1.837 -3.282 1.00 96.94 182 ASN A CA 1
ATOM 1434 C C . ASN A 1 182 ? 9.526 2.526 -1.921 1.00 96.94 182 ASN A C 1
ATOM 1436 O O . ASN A 1 182 ? 8.445 2.516 -1.332 1.00 96.94 182 ASN A O 1
ATOM 1440 N N . HIS A 1 183 ? 10.600 3.148 -1.450 1.00 95.44 183 HIS A N 1
ATOM 1441 C CA . HIS A 1 183 ? 10.621 3.872 -0.181 1.00 95.44 183 HIS A CA 1
ATOM 1442 C C . HIS A 1 183 ? 11.569 5.072 -0.242 1.00 95.44 183 HIS A C 1
ATOM 1444 O O . HIS A 1 183 ? 12.478 5.099 -1.084 1.00 95.44 183 HIS A O 1
ATOM 1450 N N . LYS A 1 184 ? 11.342 6.078 0.609 1.00 94.12 184 LYS A N 1
ATOM 1451 C CA . LYS A 1 184 ? 12.237 7.236 0.748 1.00 94.12 184 LYS A CA 1
ATOM 1452 C C . LYS A 1 184 ? 13.595 6.762 1.277 1.00 94.12 184 LYS A C 1
ATOM 1454 O O . LYS A 1 184 ? 13.666 5.942 2.186 1.00 94.12 184 LYS A O 1
ATOM 1459 N N . LEU A 1 185 ? 14.673 7.264 0.685 1.00 92.81 185 LEU A N 1
ATOM 1460 C CA . LEU A 1 185 ? 16.032 7.007 1.153 1.00 92.81 185 LEU A CA 1
ATOM 1461 C C . LEU A 1 185 ? 16.431 8.087 2.156 1.00 92.81 185 LEU A C 1
ATOM 1463 O O . LEU A 1 185 ? 16.220 9.271 1.901 1.00 92.81 185 LEU A O 1
ATOM 1467 N N . ASP A 1 186 ? 17.050 7.679 3.264 1.00 90.69 186 ASP A N 1
ATOM 1468 C CA . ASP A 1 186 ? 17.428 8.588 4.352 1.00 90.69 186 ASP A CA 1
ATOM 1469 C C . ASP A 1 186 ? 18.315 9.749 3.880 1.00 90.69 186 ASP A C 1
ATOM 1471 O O . ASP A 1 186 ? 18.111 10.886 4.299 1.00 90.69 186 ASP A O 1
ATOM 1475 N N . CYS A 1 187 ? 19.241 9.482 2.956 1.00 92.56 187 CYS A N 1
ATOM 1476 C CA . CYS A 1 187 ? 20.149 10.481 2.389 1.00 92.56 187 CYS A CA 1
ATOM 1477 C C . CYS A 1 187 ? 19.479 11.514 1.466 1.00 92.56 187 CYS A C 1
ATOM 1479 O O . CYS A 1 187 ? 20.142 12.468 1.077 1.00 92.56 187 CYS A O 1
ATOM 1481 N N . PHE A 1 188 ? 18.201 11.333 1.119 1.00 90.38 188 PHE A N 1
ATOM 1482 C CA . PHE A 1 188 ? 17.422 12.256 0.286 1.00 90.38 188 PHE A CA 1
ATOM 1483 C C . PHE A 1 188 ? 16.119 12.701 0.971 1.00 90.38 188 PHE A C 1
ATOM 1485 O O . PHE A 1 188 ? 15.155 13.075 0.297 1.00 90.38 188 PHE A O 1
ATOM 1492 N N . LYS A 1 189 ? 16.028 12.613 2.305 1.00 86.81 189 LYS A N 1
ATOM 1493 C CA . LYS A 1 189 ? 14.819 13.022 3.045 1.00 86.81 189 LYS A CA 1
ATOM 1494 C C . LYS A 1 189 ? 14.457 14.487 2.821 1.00 86.81 189 LYS A C 1
ATOM 1496 O O . LYS A 1 189 ? 13.281 14.802 2.664 1.00 86.81 189 LYS A O 1
ATOM 1501 N N . ASP A 1 190 ? 15.460 15.346 2.712 1.00 91.12 190 ASP A N 1
ATOM 1502 C CA . ASP A 1 190 ? 15.336 16.775 2.426 1.00 91.12 190 ASP A CA 1
ATOM 1503 C C . ASP A 1 190 ? 14.619 17.059 1.092 1.00 91.12 190 ASP A C 1
ATOM 1505 O O . ASP A 1 190 ? 13.850 18.008 0.987 1.00 91.12 190 ASP A O 1
ATOM 1509 N N . TRP A 1 191 ? 14.748 16.188 0.087 1.00 91.50 191 TRP A N 1
ATOM 1510 C CA . TRP A 1 191 ? 14.029 16.308 -1.198 1.00 91.50 191 TRP A CA 1
ATOM 1511 C C . TRP A 1 191 ? 12.541 15.936 -1.106 1.00 91.50 191 TRP A C 1
ATOM 1513 O O . TRP A 1 191 ? 11.783 16.033 -2.083 1.00 91.50 191 TRP A O 1
ATOM 1523 N N . CYS A 1 192 ? 12.134 15.432 0.051 1.00 88.38 192 CYS A N 1
ATOM 1524 C CA . CYS A 1 192 ? 10.797 14.981 0.363 1.00 88.38 192 CYS A CA 1
ATOM 1525 C C . CYS A 1 192 ? 10.060 15.966 1.313 1.00 88.38 192 CYS A C 1
ATOM 1527 O O . CYS A 1 192 ? 8.889 15.724 1.608 1.00 88.38 192 CYS A O 1
ATOM 1529 N N . GLU A 1 193 ? 10.693 17.080 1.718 1.00 87.25 193 GLU A N 1
ATOM 1530 C CA . GLU A 1 193 ? 10.174 18.086 2.661 1.00 87.25 193 GLU A CA 1
ATOM 1531 C C . GLU A 1 193 ? 10.222 19.526 2.090 1.00 87.25 193 GLU A C 1
ATOM 1533 O O . GLU A 1 193 ? 11.123 19.856 1.321 1.00 87.25 193 GLU A O 1
ATOM 1538 N N . PRO A 1 194 ? 9.259 20.414 2.424 1.00 86.69 194 PRO A N 1
ATOM 1539 C CA . PRO A 1 194 ? 7.949 20.113 3.017 1.00 86.69 194 PRO A CA 1
ATOM 1540 C C . PRO A 1 194 ? 7.016 19.387 2.029 1.00 86.69 194 PRO A C 1
ATOM 1542 O O . PRO A 1 194 ? 5.969 18.874 2.413 1.00 86.69 194 PRO A O 1
ATOM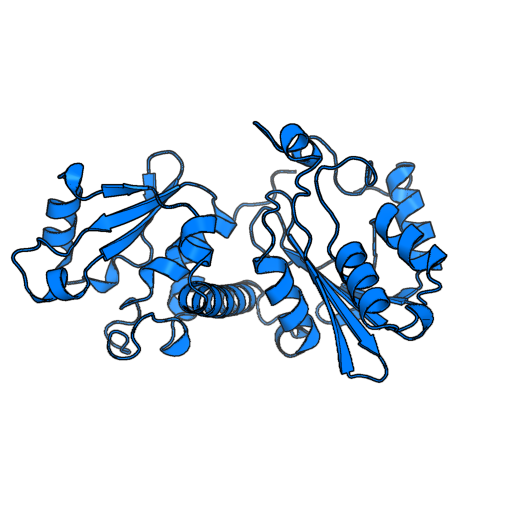 1545 N N . GLU A 1 195 ? 7.389 19.343 0.749 1.00 88.38 195 GLU A N 1
ATOM 1546 C CA . GLU A 1 195 ? 6.687 18.619 -0.302 1.00 88.38 195 GLU A CA 1
ATOM 1547 C C . GLU A 1 195 ? 7.697 17.862 -1.168 1.00 88.38 195 GLU A C 1
ATOM 1549 O O . GLU A 1 195 ? 8.710 18.412 -1.596 1.00 88.38 195 GLU A O 1
ATOM 1554 N N . CYS A 1 196 ? 7.382 16.610 -1.498 1.00 89.75 196 CYS A N 1
ATOM 1555 C CA . CYS A 1 196 ? 8.228 15.792 -2.354 1.00 89.75 196 CYS A CA 1
ATOM 1556 C C . CYS A 1 196 ? 8.458 16.390 -3.747 1.00 89.75 196 CYS A C 1
ATOM 1558 O O . CYS A 1 196 ? 7.511 16.594 -4.510 1.00 89.75 196 CYS A O 1
ATOM 1560 N N . ILE A 1 197 ? 9.733 16.519 -4.141 1.00 91.50 197 ILE A N 1
ATOM 1561 C CA . ILE A 1 197 ? 10.157 16.987 -5.473 1.00 91.50 197 ILE A CA 1
ATOM 1562 C C . ILE A 1 197 ? 9.462 16.234 -6.615 1.00 91.50 197 ILE A C 1
ATOM 1564 O O . ILE A 1 197 ? 9.120 16.809 -7.649 1.00 91.50 197 ILE A O 1
ATOM 1568 N N . ARG A 1 198 ? 9.167 14.940 -6.418 1.00 90.62 198 ARG A N 1
ATOM 1569 C CA . ARG A 1 198 ? 8.482 14.112 -7.417 1.00 90.62 198 ARG A CA 1
ATOM 1570 C C . ARG A 1 198 ? 7.074 14.606 -7.724 1.00 90.62 198 ARG A C 1
ATOM 1572 O O . ARG A 1 198 ? 6.622 14.342 -8.836 1.00 90.62 198 ARG A O 1
ATOM 1579 N N . LYS A 1 199 ? 6.371 15.283 -6.808 1.00 89.25 199 LYS A N 1
ATOM 1580 C CA . LYS A 1 199 ? 5.014 15.807 -7.062 1.00 89.25 199 LYS A CA 1
ATOM 1581 C C . LYS A 1 199 ? 5.003 16.893 -8.140 1.00 89.25 199 LYS A C 1
ATOM 1583 O O . LYS A 1 199 ? 4.042 16.984 -8.892 1.00 89.25 199 LYS A O 1
ATOM 1588 N N . LYS A 1 200 ? 6.113 17.621 -8.296 1.00 88.88 200 LYS A N 1
ATOM 1589 C CA . LYS A 1 200 ? 6.291 18.688 -9.298 1.00 88.88 200 LYS A CA 1
ATOM 1590 C C . LYS A 1 200 ? 6.759 18.178 -10.662 1.00 88.88 200 LYS A C 1
ATOM 1592 O O . LYS A 1 200 ? 6.800 18.926 -11.630 1.00 88.88 200 LYS A O 1
ATOM 1597 N N . ILE A 1 201 ? 7.115 16.899 -10.746 1.00 88.69 201 ILE A N 1
ATOM 1598 C CA . ILE A 1 201 ? 7.647 16.277 -11.955 1.00 88.69 201 ILE A CA 1
ATOM 1599 C C . ILE A 1 201 ? 6.547 15.481 -12.652 1.00 88.69 201 ILE A C 1
ATOM 1601 O O . ILE A 1 201 ? 5.932 14.598 -12.050 1.00 88.69 201 ILE A O 1
ATOM 1605 N N . THR A 1 202 ? 6.346 15.700 -13.948 1.00 88.12 202 THR A N 1
ATOM 1606 C CA . THR A 1 202 ? 5.444 14.866 -14.751 1.00 88.12 202 THR A CA 1
ATOM 1607 C C . THR A 1 202 ? 5.905 13.405 -14.744 1.00 88.12 202 THR A C 1
ATOM 1609 O O . THR A 1 202 ? 7.082 13.082 -14.895 1.00 88.12 202 THR A O 1
ATOM 1612 N N . SER A 1 203 ? 4.979 12.471 -14.528 1.00 85.94 203 SER A N 1
ATOM 1613 C CA . SER A 1 203 ? 5.313 11.044 -14.542 1.00 85.94 203 SER A CA 1
ATOM 1614 C C . SER A 1 203 ? 5.947 10.637 -15.880 1.00 85.94 203 SER A C 1
ATOM 1616 O O . SER A 1 203 ? 5.490 11.059 -16.934 1.00 85.94 203 SER A O 1
ATOM 1618 N N . ARG A 1 204 ? 6.955 9.751 -15.829 1.00 86.12 204 ARG A N 1
ATOM 1619 C CA . ARG A 1 204 ? 7.702 9.187 -16.978 1.00 86.12 204 ARG A CA 1
ATOM 1620 C C . ARG A 1 204 ? 8.733 10.099 -17.666 1.00 86.12 204 ARG A C 1
ATOM 1622 O O . ARG A 1 204 ? 9.456 9.579 -18.506 1.00 86.12 204 ARG A O 1
ATOM 1629 N N . THR A 1 205 ? 8.862 11.377 -17.305 1.00 85.06 205 THR A N 1
ATOM 1630 C CA . THR A 1 205 ? 9.832 12.286 -17.951 1.00 85.06 205 THR A CA 1
ATOM 1631 C C . THR A 1 205 ? 11.199 12.252 -17.255 1.00 85.06 205 THR A C 1
ATOM 1633 O O . THR A 1 205 ? 12.150 11.679 -17.774 1.00 85.06 205 THR A O 1
ATOM 1636 N N . GLU A 1 206 ? 11.278 12.739 -16.017 1.00 87.19 206 GLU A N 1
ATOM 1637 C CA . GLU A 1 206 ? 12.529 12.891 -15.253 1.00 87.19 206 GLU A CA 1
ATOM 1638 C C . GLU A 1 206 ? 12.704 11.732 -14.258 1.00 87.19 206 GLU A C 1
ATOM 1640 O O . GLU A 1 206 ? 12.548 11.892 -13.048 1.00 87.19 206 GLU A O 1
ATOM 1645 N N . SER A 1 207 ? 12.926 10.502 -14.734 1.00 84.56 207 SER A N 1
ATOM 1646 C CA . SER A 1 207 ? 12.943 9.318 -13.840 1.00 84.56 207 SER A CA 1
ATOM 1647 C C . SER A 1 207 ? 14.187 9.208 -12.945 1.00 84.56 207 SER A C 1
ATOM 1649 O O . SER A 1 207 ? 14.187 8.382 -12.034 1.00 84.56 207 SER A O 1
ATOM 1651 N N . MET A 1 208 ? 15.234 9.993 -13.214 1.00 87.00 208 MET A N 1
ATOM 1652 C CA . MET A 1 208 ? 16.483 9.988 -12.440 1.00 87.00 208 MET A CA 1
ATOM 1653 C C . MET A 1 208 ? 16.445 10.937 -11.234 1.00 87.00 208 MET A C 1
ATOM 1655 O O . MET A 1 208 ? 17.238 10.775 -10.316 1.00 87.00 208 MET A O 1
ATOM 1659 N N . ILE A 1 209 ? 15.510 11.892 -11.208 1.00 88.31 209 ILE A N 1
ATOM 1660 C CA . ILE A 1 209 ? 15.377 12.884 -10.135 1.00 88.31 209 ILE A CA 1
ATOM 1661 C C . ILE A 1 209 ? 14.348 12.386 -9.112 1.00 88.31 209 ILE A C 1
ATOM 1663 O O . ILE A 1 209 ? 13.162 12.274 -9.444 1.00 88.31 209 ILE A O 1
ATOM 1667 N N . GLY A 1 210 ? 14.760 12.106 -7.869 1.00 85.56 210 GLY A N 1
ATOM 1668 C CA . GLY A 1 210 ? 13.851 11.710 -6.786 1.00 85.56 210 GLY A CA 1
ATOM 1669 C C . GLY A 1 210 ? 14.523 11.323 -5.465 1.00 85.56 210 GLY A C 1
ATOM 1670 O O . GLY A 1 210 ? 15.696 10.984 -5.453 1.00 85.56 210 GLY A O 1
ATOM 1671 N N . CYS A 1 211 ? 13.740 11.312 -4.378 1.00 84.38 211 CYS A N 1
ATOM 1672 C CA . CYS A 1 211 ? 14.178 10.928 -3.023 1.00 84.38 211 CYS A CA 1
ATOM 1673 C C . CYS A 1 211 ? 14.072 9.429 -2.699 1.00 84.38 211 CYS A C 1
ATOM 1675 O O . CYS A 1 211 ? 14.316 9.031 -1.563 1.00 84.38 211 CYS A O 1
ATOM 1677 N N . CYS A 1 212 ? 13.646 8.583 -3.641 1.00 92.00 212 CYS A N 1
ATOM 1678 C CA . CYS A 1 212 ? 13.282 7.199 -3.341 1.00 92.00 212 CYS A CA 1
ATOM 1679 C C . CYS A 1 212 ? 14.085 6.165 -4.134 1.00 92.00 212 CYS A C 1
ATOM 1681 O O . CYS A 1 212 ? 14.478 6.384 -5.286 1.00 92.00 212 CYS A O 1
ATOM 1683 N N . ALA A 1 213 ? 14.272 5.004 -3.508 1.00 95.00 213 ALA A N 1
ATOM 1684 C CA . ALA A 1 213 ? 14.560 3.770 -4.220 1.00 95.00 213 ALA A CA 1
ATOM 1685 C C . ALA A 1 213 ? 13.269 3.273 -4.875 1.00 95.00 213 ALA A C 1
ATOM 1687 O O . ALA A 1 213 ? 12.192 3.357 -4.279 1.00 95.00 213 ALA A O 1
ATOM 1688 N N . HIS A 1 214 ? 13.352 2.764 -6.100 1.00 96.94 214 HIS A N 1
ATOM 1689 C CA . HIS A 1 214 ? 12.200 2.174 -6.777 1.00 96.94 214 HIS A CA 1
ATOM 1690 C C . HIS A 1 214 ? 12.032 0.699 -6.396 1.00 96.94 214 HIS A C 1
ATOM 1692 O O . HIS A 1 214 ? 12.998 0.016 -6.057 1.00 96.94 214 HIS A O 1
ATOM 1698 N N . ALA A 1 215 ? 10.807 0.179 -6.484 1.00 98.19 215 ALA A N 1
ATOM 1699 C CA . ALA A 1 215 ? 10.499 -1.193 -6.080 1.00 98.19 215 ALA A CA 1
ATOM 1700 C C . ALA A 1 215 ? 11.342 -2.225 -6.846 1.00 98.19 215 ALA A C 1
ATOM 1702 O O . ALA A 1 215 ? 11.798 -3.217 -6.284 1.00 98.19 215 ALA A O 1
ATOM 1703 N N . GLU A 1 216 ? 11.569 -1.963 -8.129 1.00 98.25 216 GLU A N 1
ATOM 1704 C CA . GLU A 1 216 ? 12.384 -2.760 -9.033 1.00 98.25 216 GLU A CA 1
ATOM 1705 C C . GLU A 1 216 ? 13.866 -2.759 -8.645 1.00 98.25 216 GLU A C 1
ATOM 1707 O O . GLU A 1 216 ? 14.508 -3.804 -8.701 1.00 98.25 216 GLU A O 1
ATOM 1712 N N . GLU A 1 217 ? 14.399 -1.611 -8.218 1.00 97.62 217 GLU A N 1
ATOM 1713 C CA . GLU A 1 217 ? 15.784 -1.495 -7.747 1.00 97.62 217 GLU A CA 1
ATOM 1714 C C . GLU A 1 217 ? 15.974 -2.248 -6.431 1.00 97.62 217 GLU A C 1
ATOM 1716 O O . GLU A 1 217 ? 16.926 -3.010 -6.290 1.00 97.62 217 GLU A O 1
ATOM 1721 N N . VAL A 1 218 ? 15.030 -2.105 -5.498 1.00 98.25 218 VAL A N 1
ATOM 1722 C CA . VAL A 1 218 ? 15.051 -2.833 -4.221 1.00 98.25 218 VAL A CA 1
ATOM 1723 C C . VAL A 1 218 ? 14.965 -4.343 -4.458 1.00 98.25 218 VAL A C 1
ATOM 1725 O O . VAL A 1 218 ? 15.717 -5.107 -3.857 1.00 98.25 218 VAL A O 1
ATOM 1728 N N . ALA A 1 219 ? 14.105 -4.788 -5.380 1.00 98.38 219 ALA A N 1
ATOM 1729 C CA . ALA A 1 219 ? 14.031 -6.197 -5.753 1.00 98.38 219 ALA A CA 1
ATOM 1730 C C . ALA A 1 219 ? 15.332 -6.696 -6.409 1.00 98.38 219 ALA A C 1
ATOM 1732 O O . ALA A 1 219 ? 15.755 -7.810 -6.116 1.00 98.38 219 ALA A O 1
ATOM 1733 N N . LEU A 1 220 ? 15.989 -5.895 -7.258 1.00 98.06 220 LEU A N 1
ATOM 1734 C CA . LEU A 1 220 ? 17.294 -6.234 -7.844 1.00 98.06 220 LEU A CA 1
ATOM 1735 C C . LEU A 1 220 ? 18.386 -6.393 -6.782 1.00 98.06 220 LEU A C 1
ATOM 1737 O O . LEU A 1 220 ? 19.122 -7.379 -6.818 1.00 98.06 220 LEU A O 1
ATOM 1741 N N . VAL A 1 221 ? 18.465 -5.457 -5.832 1.00 97.56 221 VAL A N 1
ATOM 1742 C CA . VAL A 1 221 ? 19.386 -5.541 -4.688 1.00 97.56 221 VAL A CA 1
ATOM 1743 C C . VAL A 1 221 ? 19.120 -6.821 -3.899 1.00 97.56 221 VAL A C 1
ATOM 1745 O O . VAL A 1 221 ? 20.036 -7.609 -3.695 1.00 97.56 221 VAL A O 1
ATOM 1748 N N . SER A 1 222 ? 17.857 -7.102 -3.574 1.00 97.94 222 SER A N 1
ATOM 1749 C CA . SER A 1 222 ? 17.481 -8.315 -2.846 1.00 97.94 222 SER A CA 1
ATOM 1750 C C . SER A 1 222 ? 17.815 -9.604 -3.614 1.00 97.94 222 SER A C 1
ATOM 1752 O O . SER A 1 222 ? 18.287 -10.558 -3.006 1.00 97.94 222 SER A O 1
ATOM 1754 N N . VAL A 1 223 ? 17.650 -9.648 -4.943 1.00 98.19 223 VAL A N 1
ATOM 1755 C CA . VAL A 1 223 ? 18.086 -10.790 -5.776 1.00 98.19 223 VAL A CA 1
ATOM 1756 C C . VAL A 1 223 ? 19.598 -11.009 -5.672 1.00 98.19 223 VAL A C 1
ATOM 1758 O O . VAL A 1 223 ? 20.043 -12.144 -5.495 1.00 98.19 223 VAL A O 1
ATOM 1761 N N . ARG A 1 224 ? 20.383 -9.930 -5.767 1.00 95.69 224 ARG A N 1
ATOM 1762 C CA . ARG A 1 224 ? 21.844 -9.987 -5.650 1.00 95.69 224 ARG A CA 1
ATOM 1763 C C . ARG A 1 224 ? 22.271 -10.469 -4.265 1.00 95.69 224 ARG A C 1
ATOM 1765 O O . ARG A 1 224 ? 23.147 -11.320 -4.180 1.00 95.69 224 ARG A O 1
ATOM 1772 N N . ASP A 1 225 ? 21.643 -9.970 -3.205 1.00 97.00 225 ASP A N 1
ATOM 1773 C CA . ASP A 1 225 ? 21.974 -10.336 -1.821 1.00 97.00 225 ASP A CA 1
ATOM 1774 C C . ASP A 1 225 ? 21.652 -11.815 -1.519 1.00 97.00 225 ASP A C 1
ATOM 1776 O O . ASP A 1 225 ? 22.246 -12.417 -0.629 1.00 97.00 225 ASP A O 1
ATOM 1780 N N . GLN A 1 226 ? 20.772 -12.437 -2.312 1.00 96.00 226 GLN A N 1
ATOM 1781 C CA . GLN A 1 226 ? 20.514 -13.884 -2.305 1.00 96.00 226 GLN A CA 1
ATOM 1782 C C . GLN A 1 226 ? 21.517 -14.691 -3.156 1.00 96.00 226 GLN A C 1
ATOM 1784 O O . GLN A 1 226 ? 21.323 -15.889 -3.361 1.00 96.00 226 GLN A O 1
ATOM 1789 N N . ASN A 1 227 ? 22.571 -14.060 -3.686 1.00 96.56 227 ASN A N 1
ATOM 1790 C CA . ASN A 1 227 ? 23.540 -14.648 -4.620 1.00 96.56 227 ASN A CA 1
ATOM 1791 C C . ASN A 1 227 ? 22.890 -15.254 -5.881 1.00 96.56 227 ASN A C 1
ATOM 1793 O O . ASN A 1 227 ? 23.355 -16.260 -6.420 1.00 96.56 227 ASN A O 1
ATOM 1797 N N . ILE A 1 228 ? 21.796 -14.655 -6.362 1.00 97.56 228 ILE A N 1
ATOM 1798 C CA . ILE A 1 228 ? 21.114 -15.067 -7.593 1.00 97.56 228 ILE A CA 1
ATOM 1799 C C . ILE A 1 228 ? 21.449 -14.073 -8.703 1.00 97.56 228 ILE A C 1
ATOM 1801 O O . ILE A 1 228 ? 21.357 -12.861 -8.517 1.00 97.56 228 ILE A O 1
ATOM 1805 N N . HIS A 1 229 ? 21.785 -14.570 -9.894 1.00 97.19 229 HIS A N 1
ATOM 1806 C CA . HIS A 1 229 ? 22.010 -13.697 -11.039 1.00 97.19 229 HIS A CA 1
ATOM 1807 C C . HIS A 1 229 ? 20.660 -13.178 -11.589 1.00 97.19 229 HIS A C 1
ATOM 1809 O O . HIS A 1 229 ? 19.804 -13.988 -11.951 1.00 97.19 229 HIS A O 1
ATOM 1815 N N . PRO A 1 230 ? 20.444 -11.852 -11.749 1.00 97.44 230 PRO A N 1
ATOM 1816 C CA . PRO A 1 230 ? 19.160 -11.310 -12.220 1.00 97.44 230 PRO A CA 1
ATOM 1817 C C . PRO A 1 230 ? 18.690 -11.802 -13.601 1.00 97.44 230 PRO A C 1
ATOM 1819 O O . PRO A 1 230 ? 17.488 -11.869 -13.845 1.00 97.44 230 PRO A O 1
ATOM 1822 N N . ALA A 1 231 ? 19.607 -12.193 -14.492 1.00 97.12 231 ALA A N 1
ATOM 1823 C CA . ALA A 1 231 ? 19.322 -12.874 -15.759 1.00 97.12 231 ALA A CA 1
ATOM 1824 C C . ALA A 1 231 ? 18.498 -14.167 -15.622 1.00 97.12 231 ALA A C 1
ATOM 1826 O O . ALA A 1 231 ? 17.823 -14.565 -16.570 1.00 97.12 231 ALA A O 1
ATOM 1827 N N . GLU A 1 232 ? 18.526 -14.809 -14.454 1.00 97.31 232 GLU A N 1
ATOM 1828 C CA . GLU A 1 232 ? 17.772 -16.030 -14.165 1.00 97.31 232 GLU A CA 1
ATOM 1829 C C . GLU A 1 232 ? 16.364 -15.767 -13.608 1.00 97.31 232 GLU A C 1
ATOM 1831 O O . GLU A 1 232 ? 15.630 -16.712 -13.294 1.00 97.31 232 GLU A O 1
ATOM 1836 N N . CYS A 1 233 ? 15.991 -14.495 -13.456 1.00 98.06 233 CYS A N 1
ATOM 1837 C CA . CYS A 1 233 ? 14.758 -14.077 -12.811 1.00 98.06 233 CYS A CA 1
ATOM 1838 C C . CYS A 1 233 ? 13.773 -13.434 -13.795 1.00 98.06 233 CYS A C 1
ATOM 1840 O O . CYS A 1 233 ? 14.139 -12.641 -14.663 1.00 98.06 233 CYS A O 1
ATOM 1842 N N . ASP A 1 234 ? 12.491 -13.715 -13.573 1.00 97.75 234 ASP A N 1
ATOM 1843 C CA . ASP A 1 234 ? 11.378 -12.929 -14.093 1.00 97.75 234 ASP A CA 1
ATOM 1844 C C . ASP A 1 234 ? 10.934 -11.931 -13.014 1.00 97.75 234 ASP A C 1
ATOM 1846 O O . ASP A 1 234 ? 10.666 -12.319 -11.872 1.00 97.75 234 ASP A O 1
ATOM 1850 N N . PHE A 1 235 ? 10.819 -10.652 -13.370 1.00 98.56 235 PHE A N 1
ATOM 1851 C CA . PHE A 1 235 ? 10.369 -9.597 -12.457 1.00 98.56 235 PHE A CA 1
ATOM 1852 C C . PHE A 1 235 ? 8.906 -9.245 -12.709 1.00 98.56 235 PHE A C 1
ATOM 1854 O O . PHE A 1 235 ? 8.469 -9.196 -13.854 1.00 98.56 235 PHE A O 1
ATOM 1861 N N . TYR A 1 236 ? 8.148 -8.974 -11.653 1.00 98.56 236 TYR A N 1
ATOM 1862 C CA . TYR A 1 236 ? 6.729 -8.625 -11.701 1.00 98.56 236 TYR A CA 1
ATOM 1863 C C . TYR A 1 236 ? 6.523 -7.357 -10.894 1.00 98.56 236 TYR A C 1
ATOM 1865 O O . TYR A 1 236 ? 6.820 -7.355 -9.705 1.00 98.56 236 TYR A O 1
ATOM 1873 N N . VAL A 1 237 ? 6.003 -6.295 -11.506 1.00 98.25 237 VAL A N 1
ATOM 1874 C CA . VAL A 1 237 ? 5.769 -5.023 -10.811 1.00 98.25 237 VAL A CA 1
ATOM 1875 C C . VAL A 1 237 ? 4.305 -4.631 -10.897 1.00 98.25 237 VAL A C 1
ATOM 1877 O O . VAL A 1 237 ? 3.735 -4.587 -11.981 1.00 98.25 237 VAL A O 1
ATOM 1880 N N . ALA A 1 238 ? 3.689 -4.322 -9.762 1.00 97.56 238 ALA A N 1
ATOM 1881 C CA . ALA A 1 238 ? 2.357 -3.730 -9.699 1.00 97.56 238 ALA A CA 1
ATOM 1882 C C . ALA A 1 238 ? 2.389 -2.504 -8.791 1.00 97.56 238 ALA A C 1
ATOM 1884 O O . ALA A 1 238 ? 3.270 -2.375 -7.940 1.00 97.56 238 ALA A O 1
ATOM 1885 N N . GLY A 1 239 ? 1.436 -1.597 -8.973 1.00 95.44 239 GLY A N 1
ATOM 1886 C CA . GLY A 1 239 ? 1.416 -0.367 -8.200 1.00 95.44 239 GLY A CA 1
ATOM 1887 C C . GLY A 1 239 ? 0.032 0.196 -7.970 1.00 95.44 239 GLY A C 1
ATOM 1888 O O . GLY A 1 239 ? -0.977 -0.358 -8.404 1.00 95.44 239 GLY A O 1
ATOM 1889 N N . ILE A 1 240 ? 0.030 1.310 -7.260 1.00 94.06 240 ILE A N 1
ATOM 1890 C CA . ILE A 1 240 ? -1.119 2.049 -6.768 1.00 94.06 240 ILE A CA 1
ATOM 1891 C C . ILE A 1 240 ? -0.858 3.513 -7.108 1.00 94.06 240 ILE A C 1
ATOM 1893 O O . ILE A 1 240 ? 0.244 4.024 -6.873 1.00 94.06 240 ILE A O 1
ATOM 1897 N N . SER A 1 241 ? -1.850 4.171 -7.697 1.00 89.31 241 SER A N 1
ATOM 1898 C CA . SER A 1 241 ? -1.792 5.598 -7.997 1.00 89.31 241 SER A CA 1
ATOM 1899 C C . SER A 1 241 ? -1.934 6.438 -6.733 1.00 89.31 241 SER A C 1
ATOM 1901 O O . SER A 1 241 ? -2.328 5.956 -5.674 1.00 89.31 241 SER A O 1
ATOM 1903 N N . GLU A 1 242 ? -1.670 7.733 -6.877 1.00 86.94 242 GLU A N 1
ATOM 1904 C CA . GLU A 1 242 ? -1.861 8.745 -5.835 1.00 86.94 242 GLU A CA 1
ATOM 1905 C C . GLU A 1 242 ? -3.282 8.755 -5.245 1.00 86.94 242 GLU A C 1
ATOM 1907 O O . GLU A 1 242 ? -3.471 9.063 -4.077 1.00 86.94 242 GLU A O 1
ATOM 1912 N N . ASN A 1 243 ? -4.293 8.374 -6.032 1.00 88.00 243 ASN A N 1
ATOM 1913 C CA . ASN A 1 243 ? -5.683 8.283 -5.576 1.00 88.00 243 ASN A CA 1
ATOM 1914 C C . ASN A 1 243 ? -6.022 6.966 -4.848 1.00 88.00 243 ASN A C 1
ATOM 1916 O O . ASN A 1 243 ? -7.198 6.680 -4.648 1.00 88.00 243 ASN A O 1
ATOM 1920 N N . GLY A 1 244 ? -5.032 6.128 -4.531 1.00 90.94 244 GLY A N 1
ATOM 1921 C CA . GLY A 1 244 ? -5.220 4.863 -3.818 1.00 90.94 244 GLY A CA 1
ATOM 1922 C C . GLY A 1 244 ? -5.768 3.702 -4.663 1.00 90.94 244 GLY A C 1
ATOM 1923 O O . GLY A 1 244 ? -5.900 2.586 -4.156 1.00 90.94 244 GLY A O 1
ATOM 1924 N N . LEU A 1 245 ? -6.061 3.891 -5.950 1.00 93.62 245 LEU A N 1
ATOM 1925 C CA . LEU A 1 245 ? -6.511 2.802 -6.825 1.00 93.62 245 LEU A CA 1
ATOM 1926 C C . LEU A 1 245 ? -5.336 2.008 -7.398 1.00 93.62 245 LEU A C 1
ATOM 1928 O O . LEU A 1 245 ? -4.231 2.523 -7.554 1.00 93.62 245 LEU A O 1
ATOM 1932 N N . VAL A 1 246 ? -5.566 0.733 -7.718 1.00 94.00 246 VAL A N 1
ATOM 1933 C CA . VAL A 1 246 ? -4.544 -0.081 -8.386 1.00 94.00 246 VAL A CA 1
ATOM 1934 C C . VAL A 1 246 ? -4.281 0.447 -9.795 1.00 94.00 246 VAL A C 1
ATOM 1936 O O . VAL A 1 246 ? -5.200 0.774 -10.543 1.00 94.00 246 VAL A O 1
ATOM 1939 N N . LEU A 1 247 ? -3.008 0.502 -10.174 1.00 90.25 247 LEU A N 1
ATOM 1940 C CA . LEU A 1 247 ? -2.594 0.895 -11.511 1.00 90.25 247 LEU A CA 1
ATOM 1941 C C . LEU A 1 247 ? -2.800 -0.274 -12.475 1.00 90.25 247 LEU A C 1
ATOM 1943 O O . LEU A 1 247 ? -2.102 -1.289 -12.399 1.00 90.25 247 LEU A O 1
ATOM 1947 N N . VAL A 1 248 ? -3.721 -0.097 -13.418 1.00 81.38 248 VAL A N 1
ATOM 1948 C CA . VAL A 1 248 ? -3.864 -0.953 -14.598 1.00 81.38 248 VAL A CA 1
ATOM 1949 C C . VAL A 1 248 ? -3.557 -0.100 -15.819 1.00 81.38 248 VAL A C 1
ATOM 1951 O O . VAL A 1 248 ? -4.119 0.980 -15.989 1.00 81.38 248 VAL A O 1
ATOM 1954 N N . LYS A 1 249 ? -2.609 -0.551 -16.640 1.00 82.38 249 LYS A N 1
ATOM 1955 C CA . LYS A 1 249 ? -2.236 0.151 -17.870 1.00 82.38 249 LYS A CA 1
ATOM 1956 C C . LYS A 1 249 ? -3.081 -0.373 -19.028 1.00 82.38 249 LYS A C 1
ATOM 1958 O O . LYS A 1 249 ? -3.365 -1.565 -19.072 1.00 82.38 249 LYS A O 1
ATOM 1963 N N . ALA A 1 250 ? -3.417 0.515 -19.961 1.00 81.00 250 ALA A N 1
ATOM 1964 C CA . ALA A 1 250 ? -4.051 0.157 -21.234 1.00 81.00 250 ALA A CA 1
ATOM 1965 C C . ALA A 1 250 ? -3.056 -0.453 -22.239 1.00 81.00 250 ALA A C 1
ATOM 1967 O O . ALA A 1 250 ? -3.448 -1.064 -23.223 1.00 81.00 250 ALA A O 1
ATOM 1968 N N . GLU A 1 251 ? -1.754 -0.271 -22.003 1.00 87.19 251 GLU A N 1
ATOM 1969 C CA . GLU A 1 251 ? -0.696 -0.827 -22.842 1.00 87.19 251 GLU A CA 1
ATOM 1970 C C . GLU A 1 251 ? 0.345 -1.568 -21.993 1.00 87.19 251 GLU A C 1
ATOM 1972 O O . GLU A 1 251 ? 0.662 -1.136 -20.873 1.00 87.19 251 GLU A O 1
ATOM 1977 N N . PRO A 1 252 ? 0.955 -2.638 -22.535 1.00 91.44 252 PRO A N 1
ATOM 1978 C CA . PRO A 1 252 ? 1.952 -3.445 -21.843 1.00 91.44 252 PRO A CA 1
ATOM 1979 C C . PRO A 1 252 ? 3.316 -2.742 -21.814 1.00 91.44 252 PRO A C 1
ATOM 1981 O O . PRO A 1 252 ? 4.266 -3.146 -22.479 1.00 91.44 252 PRO A O 1
ATOM 1984 N N . VAL A 1 253 ? 3.415 -1.651 -21.055 1.00 90.56 253 VAL A N 1
ATOM 1985 C CA . VAL A 1 253 ? 4.588 -0.769 -21.057 1.00 90.56 253 VAL A CA 1
ATOM 1986 C C . VAL A 1 253 ? 5.183 -0.629 -19.664 1.00 90.56 253 VAL A C 1
ATOM 1988 O O . VAL A 1 253 ? 4.499 -0.282 -18.697 1.00 90.56 253 VAL A O 1
ATOM 1991 N N . HIS A 1 254 ? 6.499 -0.801 -19.571 1.00 93.06 254 HIS A N 1
ATOM 1992 C CA . HIS A 1 254 ? 7.303 -0.359 -18.437 1.00 93.06 254 HIS A CA 1
ATOM 1993 C C . HIS A 1 254 ? 8.027 0.943 -18.813 1.00 93.06 254 HIS A C 1
ATOM 1995 O O . HIS A 1 254 ? 8.743 0.990 -19.806 1.00 93.06 254 HIS A O 1
ATOM 2001 N N . SER A 1 255 ? 7.794 2.016 -18.055 1.00 89.69 255 SER A N 1
ATOM 2002 C CA . SER A 1 255 ? 8.131 3.387 -18.472 1.00 89.69 255 SER A CA 1
ATOM 2003 C C . SER A 1 255 ? 9.244 4.046 -17.657 1.00 89.69 255 SER A C 1
ATOM 2005 O O . SER A 1 255 ? 9.593 5.187 -17.933 1.00 89.69 255 SER A O 1
ATOM 2007 N N . CYS A 1 256 ? 9.778 3.383 -16.629 1.00 92.56 256 CYS A N 1
ATOM 2008 C CA . CYS A 1 256 ? 10.860 3.951 -15.832 1.00 92.56 256 CYS A CA 1
ATOM 2009 C C . CYS A 1 256 ? 12.204 3.685 -16.520 1.00 92.56 256 CYS A C 1
ATOM 2011 O O . CYS A 1 256 ? 12.659 2.537 -16.550 1.00 92.56 256 CYS A O 1
ATOM 2013 N N . ILE A 1 257 ? 12.845 4.727 -17.065 1.00 92.81 257 ILE A N 1
ATOM 2014 C CA . ILE A 1 257 ? 14.149 4.569 -17.730 1.00 92.81 257 ILE A CA 1
ATOM 2015 C C . ILE A 1 257 ? 15.226 4.133 -16.728 1.00 92.81 257 ILE A C 1
ATOM 2017 O O . ILE A 1 257 ? 15.978 3.217 -17.031 1.00 92.81 257 ILE A O 1
ATOM 2021 N N . ARG A 1 258 ? 15.210 4.678 -15.502 1.00 94.38 258 ARG A N 1
ATOM 2022 C CA . ARG A 1 258 ? 16.127 4.318 -14.406 1.00 94.38 258 ARG A CA 1
ATOM 2023 C C . ARG A 1 258 ? 16.133 2.809 -14.142 1.00 94.38 258 ARG A C 1
ATOM 2025 O O . ARG A 1 258 ? 17.161 2.158 -14.303 1.00 94.38 258 ARG A O 1
ATOM 2032 N N . CYS A 1 259 ? 14.971 2.234 -13.827 1.00 96.12 259 CYS A N 1
ATOM 2033 C CA . CYS A 1 259 ? 14.852 0.799 -13.550 1.00 96.12 259 CYS A CA 1
ATOM 2034 C C . CYS A 1 259 ? 15.126 -0.062 -14.788 1.00 96.12 259 CYS A C 1
ATOM 2036 O O . CYS A 1 259 ? 15.767 -1.101 -14.677 1.00 96.12 259 CYS A O 1
ATOM 2038 N N . SER A 1 260 ? 14.678 0.366 -15.974 1.00 95.69 260 SER A N 1
ATOM 2039 C CA . SER A 1 260 ? 14.926 -0.391 -17.211 1.00 95.69 260 SER A CA 1
ATOM 2040 C C . SER A 1 260 ? 16.423 -0.476 -17.529 1.00 95.69 260 SER A C 1
ATOM 2042 O O . SER A 1 260 ? 16.899 -1.537 -17.921 1.00 95.69 260 SER A O 1
ATOM 2044 N N . THR A 1 261 ? 17.173 0.611 -17.317 1.00 95.75 261 THR A N 1
ATOM 2045 C CA . THR A 1 261 ? 18.632 0.633 -17.476 1.00 95.75 261 THR A CA 1
ATOM 2046 C C . THR A 1 261 ? 19.317 -0.282 -16.464 1.00 95.75 261 THR A C 1
ATOM 2048 O O . THR A 1 261 ? 20.178 -1.063 -16.855 1.00 95.75 261 THR A O 1
ATOM 2051 N N . GLN A 1 262 ? 18.901 -0.262 -15.193 1.00 96.44 262 GLN A N 1
ATOM 2052 C CA . GLN A 1 262 ? 19.432 -1.177 -14.173 1.00 96.44 262 GLN A CA 1
ATOM 2053 C C . GLN A 1 262 ? 19.196 -2.646 -14.554 1.00 96.44 262 GLN A C 1
ATOM 2055 O O . GLN A 1 262 ? 20.134 -3.439 -14.590 1.00 96.44 262 GLN A O 1
ATOM 2060 N N . PHE A 1 263 ? 17.972 -3.007 -14.949 1.00 97.56 263 PHE A N 1
ATOM 2061 C CA . PHE A 1 263 ? 17.684 -4.356 -15.442 1.00 97.56 263 PHE A CA 1
ATOM 2062 C C . PHE A 1 263 ? 18.558 -4.753 -16.634 1.00 97.56 263 PHE A C 1
ATOM 2064 O O . PHE A 1 263 ? 19.020 -5.893 -16.692 1.00 97.56 263 PHE A O 1
ATOM 2071 N N . LEU A 1 264 ? 18.796 -3.826 -17.567 1.00 96.69 264 LEU A N 1
ATOM 2072 C CA . LEU A 1 264 ? 19.635 -4.072 -18.736 1.00 96.69 264 LEU A CA 1
ATOM 2073 C C . LEU A 1 264 ? 21.089 -4.354 -18.331 1.00 96.69 264 LEU A C 1
ATOM 2075 O O . LEU A 1 264 ? 21.661 -5.328 -18.818 1.00 96.69 264 LEU A O 1
ATOM 2079 N N . MET A 1 265 ? 21.657 -3.547 -17.428 1.00 97.19 265 MET A N 1
ATOM 2080 C CA . MET A 1 265 ? 23.023 -3.733 -16.913 1.00 97.19 265 MET A CA 1
ATOM 2081 C C . MET A 1 265 ? 23.185 -5.057 -16.160 1.00 97.19 265 MET A C 1
ATOM 2083 O O . MET A 1 265 ? 24.237 -5.678 -16.228 1.00 97.19 265 MET A O 1
ATOM 2087 N N . HIS A 1 266 ? 22.129 -5.525 -15.493 1.00 97.12 266 HIS A N 1
ATOM 2088 C CA . HIS A 1 266 ? 22.114 -6.806 -14.784 1.00 97.12 266 HIS A CA 1
ATOM 2089 C C . HIS A 1 266 ? 21.690 -8.004 -15.652 1.00 97.12 266 HIS A C 1
ATOM 2091 O O . HIS A 1 266 ? 21.471 -9.105 -15.134 1.00 97.12 266 HIS A O 1
ATOM 2097 N N . HIS A 1 267 ? 21.561 -7.808 -16.967 1.00 96.88 267 HIS A N 1
ATOM 2098 C CA . HIS A 1 267 ? 21.163 -8.832 -17.936 1.00 96.88 267 HIS A CA 1
ATOM 2099 C C . HIS A 1 267 ? 19.802 -9.493 -17.650 1.00 96.88 267 HIS A C 1
ATOM 2101 O O . HIS A 1 267 ? 19.531 -10.596 -18.137 1.00 96.88 267 HIS A O 1
ATOM 2107 N N . ALA A 1 268 ? 18.922 -8.827 -16.895 1.00 97.19 268 ALA A N 1
ATOM 2108 C CA . ALA A 1 268 ? 17.553 -9.285 -16.713 1.00 97.19 268 ALA A CA 1
ATOM 2109 C C . ALA A 1 268 ? 16.834 -9.303 -18.070 1.00 97.19 268 ALA A C 1
ATOM 2111 O O . ALA A 1 268 ? 16.982 -8.401 -18.897 1.00 97.19 268 ALA A O 1
ATOM 2112 N N . GLN A 1 269 ? 16.057 -10.355 -18.318 1.00 95.62 269 GLN A N 1
ATOM 2113 C CA . GLN A 1 269 ? 15.497 -10.599 -19.650 1.00 95.62 269 GLN A CA 1
ATOM 2114 C C . GLN A 1 269 ? 14.148 -9.910 -19.846 1.00 95.62 269 GLN A C 1
ATOM 2116 O O . GLN A 1 269 ? 13.850 -9.380 -20.921 1.00 95.62 269 GLN A O 1
ATOM 2121 N N . ARG A 1 270 ? 13.310 -9.920 -18.806 1.00 96.00 270 ARG A N 1
ATOM 2122 C CA . ARG A 1 270 ? 11.921 -9.473 -18.899 1.00 96.00 270 ARG A CA 1
ATOM 2123 C C . ARG A 1 270 ? 11.376 -8.946 -17.578 1.00 96.00 270 ARG A C 1
ATOM 2125 O O . ARG A 1 270 ? 11.780 -9.379 -16.502 1.00 96.00 270 ARG A O 1
ATOM 2132 N N . ILE A 1 271 ? 10.393 -8.064 -17.701 1.00 97.81 271 ILE A N 1
ATOM 2133 C CA . ILE A 1 271 ? 9.538 -7.603 -16.613 1.00 97.81 271 ILE A CA 1
ATOM 2134 C C . ILE A 1 271 ? 8.072 -7.798 -17.001 1.00 97.81 271 ILE A C 1
ATOM 2136 O O . ILE A 1 271 ? 7.694 -7.665 -18.163 1.00 97.81 271 ILE A O 1
ATOM 2140 N N . HIS A 1 272 ? 7.241 -8.130 -16.026 1.00 97.88 272 HIS A N 1
ATOM 2141 C CA . HIS A 1 272 ? 5.813 -8.331 -16.172 1.00 97.88 272 HIS A CA 1
ATOM 2142 C C . HIS A 1 272 ? 5.068 -7.158 -15.537 1.00 97.88 272 HIS A C 1
ATOM 2144 O O . HIS A 1 272 ? 5.322 -6.802 -14.384 1.00 97.88 272 HIS A O 1
ATOM 2150 N N . VAL A 1 273 ? 4.140 -6.567 -16.291 1.00 96.88 273 VAL A N 1
ATOM 2151 C CA . VAL A 1 273 ? 3.306 -5.435 -15.854 1.00 96.88 273 VAL A CA 1
ATOM 2152 C C . VAL A 1 273 ? 1.812 -5.773 -15.989 1.00 96.88 273 VAL A C 1
ATOM 2154 O O . VAL A 1 273 ? 1.449 -6.516 -16.905 1.00 96.88 273 VAL A O 1
ATOM 2157 N N . PRO A 1 274 ? 0.926 -5.255 -15.118 1.00 95.50 274 PRO A N 1
ATOM 2158 C CA . PRO A 1 274 ? -0.518 -5.401 -15.255 1.00 95.50 274 PRO A CA 1
ATOM 2159 C C . PRO A 1 274 ? -1.020 -4.636 -16.481 1.00 95.50 274 PRO A C 1
ATOM 2161 O O . PRO A 1 274 ? -0.809 -3.425 -16.585 1.00 95.50 274 PRO A O 1
ATOM 2164 N N . CYS A 1 275 ? -1.704 -5.335 -17.380 1.00 93.81 275 CYS A N 1
ATOM 2165 C CA . CYS A 1 275 ? -2.347 -4.768 -18.563 1.00 93.81 275 CYS A CA 1
ATOM 2166 C C . CYS A 1 275 ? -3.635 -5.547 -18.828 1.00 93.81 275 CYS A C 1
ATOM 2168 O O . CYS A 1 275 ? -3.579 -6.774 -18.893 1.00 93.81 275 CYS A O 1
ATOM 2170 N N . ASP A 1 276 ? -4.778 -4.868 -18.932 1.00 87.75 276 ASP A N 1
ATOM 2171 C CA . ASP A 1 276 ? -6.089 -5.469 -19.243 1.00 87.75 276 ASP A CA 1
ATOM 2172 C C . ASP A 1 276 ? -6.400 -6.763 -18.467 1.00 87.75 276 ASP A C 1
ATOM 2174 O O . ASP A 1 276 ? -6.735 -7.805 -19.033 1.00 87.75 276 ASP A O 1
ATOM 2178 N N . GLY A 1 277 ? -6.216 -6.733 -17.143 1.00 88.25 277 GLY A N 1
ATOM 2179 C CA . GLY A 1 277 ? -6.526 -7.874 -16.275 1.00 88.25 277 GLY A CA 1
ATOM 2180 C C . GLY A 1 277 ? -5.579 -9.075 -16.412 1.00 88.25 277 GLY A C 1
ATOM 2181 O O . GLY A 1 277 ? -5.868 -10.147 -15.883 1.00 88.25 277 GLY A O 1
ATOM 2182 N N . LYS A 1 278 ? -4.427 -8.933 -17.071 1.00 93.50 278 LYS A N 1
ATOM 2183 C CA . LYS A 1 278 ? -3.410 -9.989 -17.178 1.00 93.50 278 LYS A CA 1
ATOM 2184 C C . LYS A 1 278 ? -1.999 -9.451 -16.970 1.00 93.50 278 LYS A C 1
ATOM 2186 O O . LYS A 1 278 ? -1.742 -8.249 -17.002 1.00 93.50 278 LYS A O 1
ATOM 2191 N N . TRP A 1 279 ? -1.066 -10.369 -16.738 1.00 96.81 279 TRP A N 1
ATOM 2192 C CA . TRP A 1 279 ? 0.356 -10.053 -16.760 1.00 96.81 279 TRP A CA 1
ATOM 2193 C C . TRP A 1 279 ? 0.822 -9.973 -18.207 1.00 96.81 279 TRP A C 1
ATOM 2195 O O . TRP A 1 279 ? 0.806 -10.976 -18.920 1.00 96.81 279 TRP A O 1
ATOM 2205 N N . ALA A 1 280 ? 1.274 -8.800 -18.630 1.00 96.75 280 ALA A N 1
ATOM 2206 C CA . ALA A 1 280 ? 1.929 -8.634 -19.912 1.00 96.75 280 ALA A CA 1
ATOM 2207 C C . ALA A 1 280 ? 3.446 -8.699 -19.744 1.00 96.75 280 ALA A C 1
ATOM 2209 O O . ALA A 1 280 ? 4.018 -7.999 -18.908 1.00 96.75 280 ALA A O 1
ATOM 2210 N N . ARG A 1 281 ? 4.089 -9.546 -20.550 1.00 97.00 281 ARG A N 1
ATOM 2211 C CA . ARG A 1 281 ? 5.546 -9.681 -20.599 1.00 97.00 281 ARG A CA 1
ATOM 2212 C C . ARG A 1 281 ? 6.138 -8.560 -21.450 1.00 97.00 281 ARG A C 1
ATOM 2214 O O . ARG A 1 281 ? 5.783 -8.435 -22.617 1.00 97.00 281 ARG A O 1
ATOM 2221 N N . VAL A 1 282 ? 7.100 -7.832 -20.897 1.00 97.44 282 VAL A N 1
ATOM 2222 C CA . VAL A 1 282 ? 7.867 -6.782 -21.575 1.00 97.44 282 VAL A CA 1
ATOM 2223 C C . VAL A 1 282 ? 9.343 -7.168 -21.550 1.00 97.44 282 VAL A C 1
ATOM 2225 O O . VAL A 1 282 ? 9.901 -7.419 -20.482 1.00 97.44 282 VAL A O 1
ATOM 2228 N N . LEU A 1 283 ? 9.987 -7.238 -22.717 1.00 97.69 283 LEU A N 1
ATOM 2229 C CA . LEU A 1 283 ? 11.436 -7.443 -22.784 1.00 97.69 283 LEU A CA 1
ATOM 2230 C C . LEU A 1 283 ? 12.151 -6.188 -22.281 1.00 97.69 283 LEU A C 1
ATOM 2232 O O . LEU A 1 283 ? 11.741 -5.072 -22.598 1.00 97.69 283 LEU A O 1
ATOM 2236 N N . ILE A 1 284 ? 13.248 -6.348 -21.540 1.00 97.38 284 ILE A N 1
ATOM 2237 C CA . ILE A 1 284 ? 13.956 -5.196 -20.956 1.00 97.38 284 ILE A CA 1
ATOM 2238 C C . ILE A 1 284 ? 14.465 -4.227 -22.032 1.00 97.38 284 ILE A C 1
ATOM 2240 O O . ILE A 1 284 ? 14.358 -3.013 -21.866 1.00 97.38 284 ILE A O 1
ATOM 2244 N N . ARG A 1 285 ? 14.921 -4.735 -23.185 1.00 95.50 285 ARG A N 1
ATOM 2245 C CA . ARG A 1 285 ? 15.322 -3.889 -24.326 1.00 95.50 285 ARG A CA 1
ATOM 2246 C C . ARG A 1 285 ? 14.174 -3.011 -24.835 1.00 95.50 285 ARG A C 1
ATOM 2248 O O . ARG A 1 285 ? 14.394 -1.844 -25.157 1.00 95.50 285 ARG A O 1
ATOM 2255 N N . ASP A 1 286 ? 12.955 -3.541 -24.864 1.00 95.75 286 ASP A N 1
ATOM 2256 C CA . ASP A 1 286 ? 11.773 -2.794 -25.300 1.00 95.75 286 ASP A CA 1
ATOM 2257 C C . ASP A 1 286 ? 11.276 -1.832 -24.216 1.00 95.75 286 ASP A C 1
ATOM 2259 O O . ASP A 1 286 ? 10.859 -0.720 -24.538 1.00 95.75 286 ASP A O 1
ATOM 2263 N N . ALA A 1 287 ? 11.409 -2.196 -22.935 1.00 95.38 287 ALA A N 1
ATOM 2264 C CA . ALA A 1 287 ? 11.168 -1.285 -21.817 1.00 95.38 287 ALA A CA 1
ATOM 2265 C C . ALA A 1 287 ? 12.092 -0.056 -21.885 1.00 95.38 287 ALA A C 1
ATOM 2267 O O . ALA A 1 287 ? 11.615 1.071 -21.781 1.00 95.38 287 ALA A O 1
ATOM 2268 N N . VAL A 1 288 ? 13.392 -0.250 -22.149 1.00 95.31 288 VAL A N 1
ATOM 2269 C CA . VAL A 1 288 ? 14.356 0.850 -22.338 1.00 95.31 288 VAL A CA 1
ATOM 2270 C C . VAL A 1 288 ? 13.965 1.728 -23.527 1.00 95.31 288 VAL A C 1
ATOM 2272 O O . VAL A 1 288 ? 13.869 2.946 -23.380 1.00 95.31 288 VAL A O 1
ATOM 2275 N N . ARG A 1 289 ? 13.684 1.129 -24.695 1.00 93.69 289 ARG A N 1
ATOM 2276 C CA . ARG A 1 289 ? 13.250 1.875 -25.891 1.00 93.69 289 ARG A CA 1
ATOM 2277 C C . ARG A 1 289 ? 11.987 2.686 -25.616 1.00 93.69 289 ARG A C 1
ATOM 2279 O O . ARG A 1 289 ? 11.937 3.865 -25.951 1.00 93.69 289 ARG A O 1
ATOM 2286 N N . SER A 1 290 ? 10.981 2.080 -24.988 1.00 91.31 290 SER A N 1
ATOM 2287 C CA . SER A 1 290 ? 9.733 2.771 -24.669 1.00 91.31 290 SER A CA 1
ATOM 2288 C C . SER A 1 290 ? 9.936 3.878 -23.637 1.00 91.31 290 SER A C 1
ATOM 2290 O O . SER A 1 290 ? 9.332 4.937 -23.782 1.00 91.31 290 SER A O 1
ATOM 2292 N N . ALA A 1 291 ? 10.751 3.658 -22.605 1.00 90.94 291 ALA A N 1
ATOM 2293 C CA . ALA A 1 291 ? 11.034 4.662 -21.585 1.00 90.94 291 ALA A CA 1
ATOM 2294 C C . ALA A 1 291 ? 11.813 5.858 -22.160 1.00 90.94 291 ALA A C 1
ATOM 2296 O O . ALA A 1 291 ? 11.517 6.998 -21.808 1.00 90.94 291 ALA A O 1
ATOM 2297 N N . LYS A 1 292 ? 12.728 5.618 -23.113 1.00 91.56 292 LYS A N 1
ATOM 2298 C CA . LYS A 1 292 ? 13.444 6.676 -23.842 1.00 91.56 292 LYS A CA 1
ATOM 2299 C C . LYS A 1 292 ? 12.481 7.601 -24.593 1.00 91.56 292 LYS A C 1
ATOM 2301 O O . LYS A 1 292 ? 12.629 8.813 -24.498 1.00 91.56 292 LYS A O 1
ATOM 2306 N N . LYS A 1 293 ? 11.460 7.051 -25.261 1.00 91.25 293 LYS A N 1
ATOM 2307 C CA . LYS A 1 293 ? 10.445 7.860 -25.963 1.00 91.25 293 LYS A CA 1
ATOM 2308 C C . LYS A 1 293 ? 9.695 8.816 -25.028 1.00 91.25 293 LYS A C 1
ATOM 2310 O O . LYS A 1 293 ? 9.391 9.932 -25.425 1.00 91.25 293 LYS A O 1
ATOM 2315 N N . TYR A 1 294 ? 9.404 8.404 -23.790 1.00 88.25 294 TYR A N 1
ATOM 2316 C CA . TYR A 1 294 ? 8.796 9.303 -22.798 1.00 88.25 294 TYR A CA 1
ATOM 2317 C C . TYR A 1 294 ? 9.767 10.394 -22.338 1.00 88.25 294 TYR A C 1
ATOM 2319 O O . TYR A 1 294 ? 9.373 11.553 -22.256 1.00 88.25 294 TYR A O 1
ATOM 2327 N N . ALA A 1 295 ? 11.025 10.037 -22.067 1.00 85.25 295 ALA A N 1
ATOM 2328 C CA . ALA A 1 295 ? 12.048 10.993 -21.643 1.00 85.25 295 ALA A CA 1
ATOM 2329 C C . ALA A 1 295 ? 12.341 12.056 -22.719 1.00 85.25 295 ALA A C 1
ATOM 2331 O O . ALA A 1 295 ? 12.587 13.208 -22.387 1.00 85.25 295 ALA A O 1
ATOM 2332 N N . LEU A 1 296 ? 12.261 11.682 -24.001 1.00 88.19 296 LEU A N 1
ATOM 2333 C CA . LEU A 1 296 ? 12.437 12.587 -25.143 1.00 88.19 296 LEU A CA 1
ATOM 2334 C C . LEU A 1 296 ? 11.162 13.352 -25.540 1.00 88.19 296 LEU A C 1
ATOM 2336 O O . LEU A 1 296 ? 11.190 14.128 -26.489 1.00 88.19 296 LEU A O 1
ATOM 2340 N N . GLY A 1 297 ? 10.027 13.119 -24.871 1.00 85.19 297 GLY A N 1
ATOM 2341 C CA . GLY A 1 297 ? 8.746 13.739 -25.233 1.00 85.19 297 GLY A CA 1
ATOM 2342 C C . GLY A 1 297 ? 8.102 13.198 -26.521 1.00 85.19 297 GLY A C 1
ATOM 2343 O O . GLY A 1 297 ? 7.047 13.678 -26.924 1.00 85.19 297 GLY A O 1
ATOM 2344 N N . GLU A 1 298 ? 8.677 12.166 -27.142 1.00 89.69 298 GLU A N 1
ATOM 2345 C CA . GLU A 1 298 ? 8.157 11.511 -28.352 1.00 89.69 298 GLU A CA 1
ATOM 2346 C C . GLU A 1 298 ? 6.867 10.715 -28.085 1.00 89.69 298 GLU A C 1
ATOM 2348 O O . GLU A 1 298 ? 6.072 10.475 -28.995 1.00 89.69 298 GLU A O 1
ATOM 2353 N N . LYS A 1 299 ? 6.650 10.276 -26.836 1.00 83.69 299 LYS A N 1
ATOM 2354 C CA . LYS A 1 299 ? 5.421 9.601 -26.398 1.00 83.69 299 LYS A CA 1
ATOM 2355 C C . LYS A 1 299 ? 4.715 10.424 -25.323 1.00 83.69 299 LYS A C 1
ATOM 2357 O O . LYS A 1 299 ? 5.302 10.739 -24.291 1.00 83.69 299 LYS A O 1
ATOM 2362 N N . LYS A 1 300 ? 3.431 10.720 -25.548 1.00 77.56 300 LYS A N 1
ATOM 2363 C CA . LYS A 1 300 ? 2.581 11.447 -24.591 1.00 77.56 300 LYS A CA 1
ATOM 2364 C C . LYS A 1 300 ? 2.334 10.612 -23.328 1.00 77.56 300 LYS A C 1
ATOM 2366 O O . LYS A 1 300 ? 2.181 9.392 -23.413 1.00 77.56 300 LYS A O 1
ATOM 2371 N N . VAL A 1 301 ? 2.337 11.282 -22.171 1.00 72.88 301 VAL A N 1
ATOM 2372 C CA . VAL A 1 301 ? 2.146 10.692 -20.830 1.00 72.88 301 VAL A CA 1
ATOM 2373 C C . VAL A 1 301 ? 0.700 10.287 -20.597 1.00 72.88 301 VAL A C 1
ATOM 2375 O O . VAL A 1 301 ? -0.185 11.118 -20.882 1.00 72.88 301 VAL A O 1
#

Organism: NCBI:txid1801725

Secondary structure (DSSP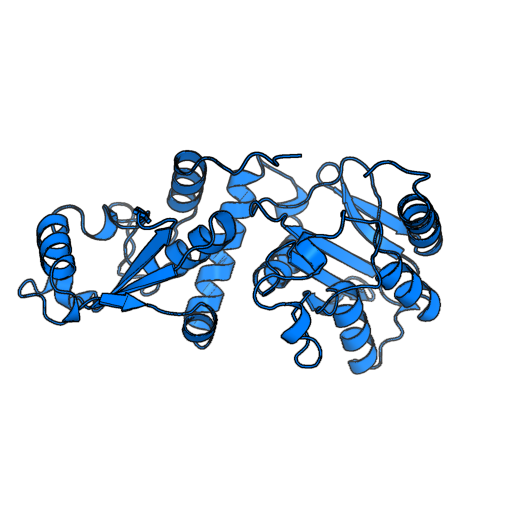, 8-state):
----PPPHHHHHHHHHHH--GGGSSSTTT--SS-TTTT-HHHHHHHHHHHH--EEEEEE-TT-SSHHHHTT-EEEEEEETTEEE-TTGGGSGGGHHHHHHHHH-GGGEEEE-HHHHHTSHHHHHHHHHHHHHHHHHHTTT-GGGG-HHHHHHHHHHTT---SSEEEEEEEEETTEEEEEEE-EE-GGGGGGGSSS-GGGGSPTTT-TT--SEE-HHHHHHHHHHHTT--GGG-EEEEEEEETTS-B--BSS-----HHHHHHHHHTT--EEEEEETTEEEEEEHHHHHHHHHHHHTTSS--